Protein AF-A0A183CXB0-F1 (afdb_monomer_lite)

Organism: NCBI:txid637853

Structure (mmCIF, N/CA/C/O backbone):
data_AF-A0A183CXB0-F1
#
_entry.id   AF-A0A183CXB0-F1
#
loop_
_atom_site.group_PDB
_atom_site.id
_atom_site.type_symbol
_atom_site.label_atom_id
_atom_site.label_alt_id
_atom_site.label_comp_id
_atom_site.label_asym_id
_atom_site.label_entity_id
_atom_site.label_seq_id
_atom_site.pdbx_PDB_ins_code
_atom_site.Cartn_x
_atom_site.Cartn_y
_atom_site.Cartn_z
_atom_site.occupancy
_atom_site.B_iso_or_equiv
_atom_site.auth_seq_id
_atom_site.auth_comp_id
_atom_site.auth_asym_id
_atom_site.auth_atom_id
_atom_site.pdbx_PDB_model_num
ATOM 1 N N . MET A 1 1 ? -74.183 9.481 32.361 1.00 30.34 1 MET A N 1
ATOM 2 C CA . MET A 1 1 ? -74.240 9.273 33.824 1.00 30.34 1 MET A CA 1
ATOM 3 C C . MET A 1 1 ? -72.815 8.916 34.232 1.00 30.34 1 MET A C 1
ATOM 5 O O . MET A 1 1 ? -72.400 7.823 33.908 1.00 30.34 1 MET A O 1
ATOM 9 N N . PHE A 1 2 ? -71.936 9.788 34.715 1.00 28.47 2 PHE A N 1
ATOM 10 C CA . PHE A 1 2 ? -72.031 11.076 35.402 1.00 28.47 2 PHE A CA 1
ATOM 11 C C . PHE A 1 2 ? -70.964 12.042 34.852 1.00 28.47 2 PHE A C 1
ATOM 13 O O . PHE A 1 2 ? -69.912 11.606 34.395 1.00 28.47 2 PHE A O 1
ATOM 20 N N . ALA A 1 3 ? -71.262 13.337 34.916 1.00 25.17 3 ALA A N 1
ATOM 21 C CA . ALA A 1 3 ? -70.303 14.428 34.801 1.00 25.17 3 ALA A CA 1
ATOM 22 C C . ALA A 1 3 ? -69.587 14.645 36.146 1.00 25.17 3 ALA A C 1
ATOM 24 O O . ALA A 1 3 ? -70.197 14.401 37.187 1.00 25.17 3 ALA A O 1
ATOM 25 N N . ALA A 1 4 ? -68.360 15.170 36.122 1.00 30.77 4 ALA A N 1
ATOM 26 C CA . ALA A 1 4 ? -67.844 16.037 37.180 1.00 30.77 4 ALA A CA 1
ATOM 27 C C . ALA A 1 4 ? -66.686 16.889 36.641 1.00 30.77 4 ALA A C 1
ATOM 29 O O . ALA A 1 4 ? -65.626 16.390 36.273 1.00 30.77 4 ALA A O 1
ATOM 30 N N . ASP A 1 5 ? -66.986 18.177 36.581 1.00 25.61 5 ASP A N 1
ATOM 31 C CA . ASP A 1 5 ? -66.118 19.334 36.429 1.00 25.61 5 ASP A CA 1
ATOM 32 C C . ASP A 1 5 ? -65.393 19.616 37.762 1.00 25.61 5 ASP A C 1
ATOM 34 O O . ASP A 1 5 ? -65.949 19.327 38.824 1.00 25.61 5 ASP A O 1
ATOM 38 N N . SER A 1 6 ? -64.181 20.178 37.721 1.00 30.48 6 SER A N 1
ATOM 39 C CA . SER A 1 6 ? -63.549 20.846 38.871 1.00 30.48 6 SER A CA 1
ATOM 40 C C . SER A 1 6 ? -62.319 21.644 38.434 1.00 30.48 6 SER A C 1
ATOM 42 O O . SER A 1 6 ? -61.272 21.105 38.085 1.00 30.48 6 SER A O 1
ATOM 44 N N . THR A 1 7 ? -62.489 22.953 38.512 1.00 27.67 7 THR A N 1
ATOM 45 C CA . THR A 1 7 ? -61.582 24.072 38.251 1.00 27.67 7 THR A CA 1
ATOM 46 C C . THR A 1 7 ? -60.482 24.299 39.305 1.00 27.67 7 THR A C 1
ATOM 48 O O . THR A 1 7 ? -60.682 23.955 40.465 1.00 27.67 7 THR A O 1
ATOM 51 N N . ALA A 1 8 ? -59.457 25.072 38.893 1.00 27.19 8 ALA A N 1
ATOM 52 C CA . ALA A 1 8 ? -58.504 25.893 39.678 1.00 27.19 8 ALA A CA 1
ATOM 53 C C . ALA A 1 8 ? -57.375 25.125 40.416 1.00 27.19 8 ALA A C 1
ATOM 55 O O . ALA A 1 8 ? -57.602 24.050 40.940 1.00 27.19 8 ALA A O 1
ATOM 56 N N . GLU A 1 9 ? -56.108 25.554 40.459 1.00 27.58 9 GLU A N 1
ATOM 57 C CA . GLU A 1 9 ? -55.546 26.907 40.519 1.00 27.58 9 GLU A CA 1
ATOM 58 C C . GLU A 1 9 ? -54.237 27.067 39.722 1.00 27.58 9 GLU A C 1
ATOM 60 O O . GLU A 1 9 ? -53.495 26.128 39.441 1.00 27.58 9 GLU A O 1
ATOM 65 N N . ARG A 1 10 ? -53.980 28.330 39.389 1.00 25.48 10 ARG A N 1
ATOM 66 C CA . ARG A 1 10 ? -52.811 28.899 38.729 1.00 25.48 10 ARG A CA 1
ATOM 67 C C . ARG A 1 10 ? -51.841 29.351 39.827 1.00 25.48 10 ARG A C 1
ATOM 69 O O . ARG A 1 10 ? -52.237 30.169 40.650 1.00 25.48 10 ARG A O 1
ATOM 76 N N . ILE A 1 11 ? -50.600 28.868 39.828 1.00 29.58 11 ILE A N 1
ATOM 77 C CA . ILE A 1 11 ? -49.487 29.527 40.528 1.00 29.58 11 ILE A CA 1
ATOM 78 C C . ILE A 1 11 ? -48.318 29.603 39.551 1.00 29.58 11 ILE A C 1
ATOM 80 O O . ILE A 1 11 ? -47.779 28.585 39.121 1.00 29.58 11 ILE A O 1
ATOM 84 N N . ASP A 1 12 ? -47.990 30.837 39.183 1.00 26.98 12 ASP A N 1
ATOM 85 C CA . ASP A 1 12 ? -46.825 31.216 38.401 1.00 26.98 12 ASP A CA 1
ATOM 86 C C . ASP A 1 12 ? -45.542 31.008 39.222 1.00 26.98 12 ASP A C 1
ATOM 88 O O . ASP A 1 12 ? -45.456 31.418 40.381 1.00 26.98 12 ASP A O 1
ATOM 92 N N . SER A 1 13 ? -44.507 30.445 38.602 1.00 30.00 13 SER A N 1
ATOM 93 C CA . SER A 1 13 ? -43.124 30.690 39.014 1.00 30.00 13 SER A CA 1
ATOM 94 C C . SER A 1 13 ? -42.233 30.738 37.775 1.00 30.00 13 SER A C 1
ATOM 96 O O . SER A 1 13 ? -41.987 29.718 37.131 1.00 30.00 13 SER A O 1
ATOM 98 N N . GLU A 1 14 ? -41.787 31.946 37.438 1.00 29.22 14 GLU A N 1
ATOM 99 C CA . GLU A 1 14 ? -40.777 32.223 36.420 1.00 29.22 14 GLU A CA 1
ATOM 100 C C . GLU A 1 14 ? -39.428 31.564 36.766 1.00 29.22 14 GLU A C 1
ATOM 102 O O . GLU A 1 14 ? -38.970 31.600 37.908 1.00 29.22 14 GLU A O 1
ATOM 107 N N . GLY A 1 15 ? -38.759 31.016 35.750 1.00 28.70 15 GLY A N 1
ATOM 108 C CA . GLY A 1 15 ? -37.364 30.567 35.778 1.00 28.70 15 GLY A CA 1
ATOM 109 C C . GLY A 1 15 ? -36.871 30.328 34.341 1.00 28.70 15 GLY A C 1
ATOM 110 O O . GLY A 1 15 ? -37.654 29.862 33.518 1.00 28.70 15 GLY A O 1
ATOM 111 N N . PRO A 1 16 ? -35.637 30.722 33.978 1.00 29.30 16 PRO A N 1
ATOM 112 C CA . PRO A 1 16 ? -35.362 31.324 32.675 1.00 29.30 16 PRO A CA 1
ATOM 113 C C . PRO A 1 16 ? -35.186 30.337 31.517 1.00 29.30 16 PRO A C 1
ATOM 115 O O . PRO A 1 16 ? -34.600 29.265 31.641 1.00 29.30 16 PRO A O 1
ATOM 118 N N . SER A 1 17 ? -35.635 30.805 30.351 1.00 32.34 17 SER A N 1
ATOM 119 C CA . SER A 1 17 ? -35.391 30.250 29.021 1.00 32.34 17 SER A CA 1
ATOM 120 C C . SER A 1 17 ? -33.891 30.079 28.746 1.00 32.34 17 SER A C 1
ATOM 122 O O . SER A 1 17 ? -33.130 31.044 28.841 1.00 32.34 17 SER A O 1
ATOM 124 N N . ALA A 1 18 ? -33.498 28.896 28.278 1.00 32.62 18 ALA A N 1
ATOM 125 C CA . ALA A 1 18 ? -32.271 28.706 27.517 1.00 32.62 18 ALA A CA 1
ATOM 126 C C . ALA A 1 18 ? -32.632 28.037 26.186 1.00 32.62 18 ALA A C 1
ATOM 128 O O . ALA A 1 18 ? -32.804 26.823 26.099 1.00 32.62 18 ALA A O 1
ATOM 129 N N . ASN A 1 19 ? -32.786 28.875 25.160 1.00 29.44 19 ASN A N 1
ATOM 130 C CA . ASN A 1 19 ? -32.836 28.475 23.760 1.00 29.44 19 ASN A CA 1
ATOM 131 C C . ASN A 1 19 ? -31.597 27.627 23.430 1.00 29.44 19 ASN A C 1
ATOM 133 O O . ASN A 1 19 ? -30.473 28.131 23.454 1.00 29.44 19 ASN A O 1
ATOM 137 N N . ALA A 1 20 ? -31.803 26.347 23.124 1.00 32.19 20 ALA A N 1
ATOM 138 C CA . ALA A 1 20 ? -30.783 25.508 22.515 1.00 32.19 20 ALA A CA 1
ATOM 139 C C . ALA A 1 20 ? -30.751 25.816 21.012 1.00 32.19 20 ALA A C 1
ATOM 141 O O . ALA A 1 20 ? -31.616 25.391 20.251 1.00 32.19 20 ALA A O 1
ATOM 142 N N . ASP A 1 21 ? -29.769 26.625 20.629 1.00 34.84 21 ASP A N 1
ATOM 143 C CA . ASP A 1 21 ? -29.395 26.934 19.253 1.00 34.84 21 ASP A CA 1
ATOM 144 C C . ASP A 1 21 ? -28.855 25.660 18.558 1.00 34.84 21 ASP A C 1
ATOM 146 O O . ASP A 1 21 ? -27.866 25.091 19.040 1.00 34.84 21 ASP A O 1
ATOM 150 N N . PRO A 1 22 ? -29.490 25.155 17.481 1.00 33.34 22 PRO A N 1
ATOM 151 C CA . PRO A 1 22 ? -29.129 23.878 16.861 1.00 33.34 22 PRO A CA 1
ATOM 152 C C . PRO A 1 22 ? -27.822 23.907 16.042 1.00 33.34 22 PRO A C 1
ATOM 154 O O . PRO A 1 22 ? -27.414 22.859 15.543 1.00 33.34 22 PRO A O 1
ATOM 157 N N . ASP A 1 23 ? -27.123 25.045 15.948 1.00 32.09 23 ASP A N 1
ATOM 158 C CA . ASP A 1 23 ? -25.935 25.212 15.090 1.00 32.09 23 ASP A CA 1
ATOM 159 C C . ASP A 1 23 ? -24.566 25.068 15.790 1.00 32.09 23 ASP A C 1
ATOM 161 O O . ASP A 1 23 ? -23.516 25.264 15.174 1.00 32.09 23 ASP A O 1
ATOM 165 N N . LYS A 1 24 ? -24.506 24.618 17.051 1.00 35.84 24 LYS A N 1
ATOM 166 C CA . LYS A 1 24 ? -23.228 24.237 17.696 1.00 35.84 24 LYS A CA 1
ATOM 167 C C . LYS A 1 24 ? -22.785 22.816 17.333 1.00 35.84 24 LYS A C 1
ATOM 169 O O . LYS A 1 24 ? -22.511 21.991 18.204 1.00 35.84 24 LYS A O 1
ATOM 174 N N . LYS A 1 25 ? -22.622 22.534 16.040 1.00 36.41 25 LYS A N 1
ATOM 175 C CA . LYS A 1 25 ? -21.702 21.470 15.617 1.00 36.41 25 LYS A CA 1
ATOM 176 C C . LYS A 1 25 ? -20.292 22.011 15.841 1.00 36.41 25 LYS A C 1
ATOM 178 O O . LYS A 1 25 ? -19.766 22.763 15.028 1.00 36.41 25 LYS A O 1
ATOM 183 N N . ILE A 1 26 ? -19.735 21.715 17.014 1.00 44.72 26 ILE A N 1
ATOM 184 C CA . ILE A 1 26 ? -18.348 22.031 17.355 1.00 44.72 26 ILE A CA 1
ATOM 185 C C . ILE A 1 26 ? -17.484 21.499 16.212 1.00 44.72 26 ILE A C 1
ATOM 187 O O . ILE A 1 26 ? -17.510 20.307 15.913 1.00 44.72 26 ILE A O 1
ATOM 191 N N . ASP A 1 27 ? -16.766 22.404 15.555 1.00 46.72 27 ASP A N 1
ATOM 192 C CA . ASP A 1 27 ? -15.855 22.132 14.448 1.00 46.72 27 ASP A CA 1
ATOM 193 C C . ASP A 1 27 ? -14.599 21.400 14.963 1.00 46.72 27 ASP A C 1
ATOM 195 O O . ASP A 1 27 ? -13.493 21.935 15.048 1.00 46.72 27 ASP A O 1
ATOM 199 N N . LEU A 1 28 ? -14.818 20.170 15.433 1.00 50.25 28 LEU A N 1
ATOM 200 C CA . LEU A 1 28 ? -13.817 19.251 15.971 1.00 50.25 28 LEU A CA 1
ATOM 201 C C . LEU A 1 28 ? -12.903 18.747 14.845 1.00 50.25 28 LEU A C 1
ATOM 203 O O . LEU A 1 28 ? -11.706 18.549 15.045 1.00 50.25 28 LEU A O 1
ATOM 207 N N . SER A 1 29 ? -13.466 18.616 13.639 1.00 47.94 29 SER A N 1
ATOM 208 C CA . SER A 1 29 ? -12.754 18.185 12.436 1.00 47.94 29 SER A CA 1
ATOM 209 C C . SER A 1 29 ? -11.638 19.160 12.053 1.00 47.94 29 SER A C 1
ATOM 211 O O . SER A 1 29 ? -10.504 18.720 11.838 1.00 47.94 29 SER A O 1
ATOM 213 N N . SER A 1 30 ? -11.889 20.477 12.036 1.00 48.16 30 SER A N 1
ATOM 214 C CA . SER A 1 30 ? -10.840 21.444 11.678 1.00 48.16 30 SER A CA 1
ATOM 215 C C . SER A 1 30 ? -9.708 21.494 12.709 1.00 48.16 30 SER A C 1
ATOM 217 O O . SER A 1 30 ? -8.533 21.589 12.342 1.00 48.16 30 SER A O 1
ATOM 219 N N . ARG A 1 31 ? -10.038 21.351 13.999 1.00 51.59 31 ARG A N 1
ATOM 220 C CA . ARG A 1 31 ? -9.068 21.376 15.105 1.00 51.59 31 ARG A CA 1
ATOM 221 C C . ARG A 1 31 ? -8.163 20.147 15.124 1.00 51.59 31 ARG A C 1
ATOM 223 O O . ARG A 1 31 ? -6.969 20.285 15.386 1.00 51.59 31 ARG A O 1
ATOM 230 N N . LEU A 1 32 ? -8.698 18.968 14.806 1.00 50.28 32 LEU A N 1
ATOM 231 C CA . LEU A 1 32 ? -7.916 17.729 14.729 1.00 50.28 32 LEU A CA 1
ATOM 232 C C . LEU A 1 32 ? -7.070 17.676 13.446 1.00 50.28 32 LEU A C 1
ATOM 234 O O . LEU A 1 32 ? -5.898 17.298 13.500 1.00 50.28 32 LEU A O 1
ATOM 238 N N . THR A 1 33 ? -7.593 18.191 12.329 1.00 46.94 33 THR A N 1
ATOM 239 C CA . THR A 1 33 ? -6.853 18.304 11.058 1.00 46.94 33 THR A CA 1
ATOM 240 C C . THR A 1 33 ? -5.662 19.266 11.167 1.00 46.94 33 THR A C 1
ATOM 242 O O . THR A 1 33 ? -4.569 18.965 10.682 1.00 46.94 33 THR A O 1
ATOM 245 N N . SER A 1 34 ? -5.826 20.395 11.869 1.00 42.78 34 SER A N 1
ATOM 246 C CA . SER A 1 34 ? -4.763 21.395 12.068 1.00 42.78 34 SER A CA 1
ATOM 247 C C . SER A 1 34 ? -3.517 20.834 12.764 1.00 42.78 34 SER A C 1
ATOM 249 O O . SER A 1 34 ? -2.417 21.345 12.543 1.00 42.78 34 SER A O 1
ATOM 251 N N . PHE A 1 35 ? -3.659 19.805 13.603 1.00 46.97 35 PHE A N 1
ATOM 252 C CA . PHE A 1 35 ? -2.523 19.194 14.291 1.00 46.97 35 PHE A CA 1
ATOM 253 C C . PHE A 1 35 ? -1.633 18.411 13.315 1.00 46.97 35 PHE A C 1
ATOM 255 O O . PHE A 1 35 ? -0.411 18.578 13.336 1.00 46.97 35 PHE A O 1
ATOM 262 N N . PHE A 1 36 ? -2.230 17.640 12.400 1.00 40.62 36 PHE A N 1
ATOM 263 C CA . PHE A 1 36 ? -1.496 16.847 11.406 1.00 40.62 36 PHE A CA 1
ATOM 264 C C . PHE A 1 36 ? -0.764 17.694 10.352 1.00 40.62 36 PHE A C 1
ATOM 266 O O . PHE A 1 36 ? 0.295 17.283 9.881 1.00 40.62 36 PHE A O 1
ATOM 273 N N . SER A 1 37 ? -1.259 18.890 10.013 1.00 34.81 37 SER A N 1
ATOM 274 C CA . SER A 1 37 ? -0.591 19.784 9.048 1.00 34.81 37 SER A CA 1
ATOM 275 C C . SER A 1 37 ? 0.648 20.504 9.598 1.00 34.81 37 SER A C 1
ATOM 277 O O . SER A 1 37 ? 1.427 21.050 8.823 1.00 34.81 37 SER A O 1
ATOM 279 N N . SER A 1 38 ? 0.856 20.518 10.917 1.00 33.22 38 SER A N 1
ATOM 280 C CA . SER A 1 38 ? 1.836 21.406 11.565 1.00 33.22 38 SER A CA 1
ATOM 281 C C . SER A 1 38 ? 3.289 20.907 11.618 1.00 33.22 38 SER A C 1
ATOM 283 O O . SER A 1 38 ? 4.135 21.599 12.175 1.00 33.22 38 SER A O 1
ATOM 285 N N . HIS A 1 39 ? 3.625 19.741 11.057 1.00 39.94 39 HIS A N 1
ATOM 286 C CA . HIS A 1 39 ? 4.983 19.180 11.151 1.00 39.94 39 HIS A CA 1
ATOM 287 C C . HIS A 1 39 ? 5.658 19.033 9.783 1.00 39.94 39 HIS A C 1
ATOM 289 O O . HIS A 1 39 ? 5.918 17.933 9.300 1.00 39.94 39 HIS A O 1
ATOM 295 N N . SER A 1 40 ? 5.991 20.174 9.185 1.00 34.72 40 SER A N 1
ATOM 296 C CA . SER A 1 40 ? 7.015 20.277 8.147 1.00 34.72 40 SER A CA 1
ATOM 297 C C . SER A 1 40 ? 7.814 21.554 8.373 1.00 34.72 40 SER A C 1
ATOM 299 O O . SER A 1 40 ? 7.497 22.568 7.771 1.00 34.72 40 SER A O 1
ATOM 301 N N . GLU A 1 41 ? 8.817 21.502 9.252 1.00 32.88 41 GLU A N 1
ATOM 302 C CA . GLU A 1 41 ? 10.099 22.208 9.098 1.00 32.88 41 GLU A CA 1
ATOM 303 C C . GLU A 1 41 ? 11.040 21.925 10.283 1.00 32.88 41 GLU A C 1
ATOM 305 O O . GLU A 1 41 ? 10.605 21.680 11.404 1.00 32.88 41 GLU A O 1
ATOM 310 N N . ALA A 1 42 ? 12.342 21.988 9.985 1.00 29.25 42 ALA A N 1
ATOM 311 C CA . ALA A 1 42 ? 13.516 21.846 10.854 1.00 29.25 42 ALA A CA 1
ATOM 312 C C . ALA A 1 42 ? 13.984 20.414 11.200 1.00 29.25 42 ALA A C 1
ATOM 314 O O . ALA A 1 42 ? 13.593 19.787 12.182 1.00 29.25 42 ALA A O 1
ATOM 315 N N . ALA A 1 43 ? 14.943 19.942 10.399 1.00 33.09 43 ALA A N 1
ATOM 316 C CA . ALA A 1 43 ? 15.841 18.846 10.730 1.00 33.09 43 ALA A CA 1
ATOM 317 C C . ALA A 1 43 ? 17.021 19.350 11.584 1.00 33.09 43 ALA A C 1
ATOM 319 O O . ALA A 1 43 ? 17.741 20.227 11.122 1.00 33.09 43 ALA A O 1
ATOM 320 N N . GLU A 1 44 ? 17.279 18.751 12.756 1.00 30.70 44 GLU A N 1
ATOM 321 C CA . GLU A 1 44 ? 18.642 18.366 13.172 1.00 30.70 44 GLU A CA 1
ATOM 322 C C . GLU A 1 44 ? 18.700 17.460 14.424 1.00 30.70 44 GLU A C 1
ATOM 324 O O . GLU A 1 44 ? 17.905 17.578 15.351 1.00 30.70 44 GLU A O 1
ATOM 329 N N . LYS A 1 45 ? 19.753 16.626 14.430 1.00 33.00 45 LYS A N 1
ATOM 330 C CA . LYS A 1 45 ? 20.297 15.690 15.441 1.00 33.00 45 LYS A CA 1
ATOM 331 C C . LYS A 1 45 ? 19.680 14.289 15.578 1.00 33.00 45 LYS A C 1
ATOM 333 O O . LYS A 1 45 ? 18.622 14.058 16.149 1.00 33.00 45 LYS A O 1
ATOM 338 N N . LEU A 1 46 ? 20.475 13.346 15.060 1.00 44.72 46 LEU A N 1
ATOM 339 C CA . LEU A 1 46 ? 20.316 11.898 15.049 1.00 44.72 46 LEU A CA 1
ATOM 340 C C . LEU A 1 46 ? 20.413 11.284 16.449 1.00 44.72 46 LEU A C 1
ATOM 342 O O . LEU A 1 46 ? 21.470 11.319 17.076 1.00 44.72 46 LEU A O 1
ATOM 346 N N . ASP A 1 47 ? 19.335 10.615 16.839 1.00 35.88 47 ASP A N 1
ATOM 347 C CA . ASP A 1 47 ? 19.289 9.591 17.876 1.00 35.88 47 ASP A CA 1
ATOM 348 C C . ASP A 1 47 ? 18.466 8.409 17.319 1.00 35.88 47 ASP A C 1
ATOM 350 O O . ASP A 1 47 ? 17.622 8.593 16.438 1.00 35.88 47 ASP A O 1
ATOM 354 N N . CYS A 1 48 ? 18.761 7.180 17.741 1.00 34.44 48 CYS A N 1
ATOM 355 C CA . CYS A 1 48 ? 18.321 5.939 17.078 1.00 34.44 48 CYS A CA 1
ATOM 356 C C . CYS A 1 48 ? 16.800 5.912 16.732 1.00 34.44 48 CYS A C 1
ATOM 358 O O . CYS A 1 48 ? 15.969 5.946 17.642 1.00 34.44 48 CYS A O 1
ATOM 360 N N . PRO A 1 49 ? 16.394 5.764 15.450 1.00 44.97 49 PRO A N 1
ATOM 361 C CA . PRO A 1 49 ? 15.087 6.225 14.947 1.00 44.97 49 PRO A CA 1
ATOM 362 C C . PRO A 1 49 ? 13.858 5.376 15.321 1.00 44.97 49 PRO A C 1
ATOM 364 O O . PRO A 1 49 ? 12.740 5.759 14.994 1.00 44.97 49 PRO A O 1
ATOM 367 N N . PHE A 1 50 ? 14.025 4.229 15.990 1.00 47.31 50 PHE A N 1
ATOM 368 C CA . PHE A 1 50 ? 12.934 3.256 16.185 1.00 47.31 50 PHE A CA 1
ATOM 369 C C . PHE A 1 50 ? 12.581 2.923 17.635 1.00 47.31 50 PHE A C 1
ATOM 371 O O . PHE A 1 50 ? 11.730 2.066 17.878 1.00 47.31 50 PHE A O 1
ATOM 378 N N . LYS A 1 51 ? 13.163 3.614 18.620 1.00 38.56 51 LYS A N 1
ATOM 379 C CA . LYS A 1 51 ? 12.652 3.555 19.992 1.00 38.56 51 LYS A CA 1
ATOM 380 C C . LYS A 1 51 ? 12.153 4.946 20.366 1.00 38.56 51 LYS A C 1
ATOM 382 O O . LYS A 1 51 ? 12.989 5.815 20.598 1.00 38.56 51 LYS A O 1
ATOM 387 N N . PRO A 1 52 ? 10.828 5.193 20.407 1.00 44.75 52 PRO A N 1
ATOM 388 C CA . PRO A 1 52 ? 10.344 6.491 20.841 1.00 44.75 52 PRO A CA 1
ATOM 389 C C . PRO A 1 52 ? 10.890 6.752 22.255 1.00 44.75 52 PRO A C 1
ATOM 391 O O . PRO A 1 52 ? 10.784 5.865 23.116 1.00 44.75 52 PRO A O 1
ATOM 394 N N . PRO A 1 53 ? 11.514 7.917 22.508 1.00 49.62 53 PRO A N 1
ATOM 395 C CA . PRO A 1 53 ? 11.955 8.282 23.846 1.00 49.62 53 PRO A CA 1
ATOM 396 C C . PRO A 1 53 ? 10.755 8.256 24.800 1.00 49.62 53 PRO A C 1
ATOM 398 O O . PRO A 1 53 ? 9.607 8.413 24.379 1.00 49.62 53 PRO A O 1
ATOM 401 N N . LYS A 1 54 ? 10.993 8.046 26.102 1.00 53.09 54 LYS A N 1
ATOM 402 C CA . LYS A 1 54 ? 9.912 7.998 27.108 1.00 53.09 54 LYS A CA 1
ATOM 403 C C . LYS A 1 54 ? 8.996 9.236 27.047 1.00 53.09 54 LYS A C 1
ATOM 405 O O . LYS A 1 54 ? 7.811 9.097 27.332 1.00 53.09 54 LYS A O 1
ATOM 410 N N . SER A 1 55 ? 9.514 10.388 26.605 1.00 54.72 55 SER A N 1
ATOM 411 C CA . SER A 1 55 ? 8.739 11.611 26.355 1.00 54.72 55 SER A CA 1
ATOM 412 C C . SER A 1 55 ? 7.647 11.426 25.293 1.00 54.72 55 SER A C 1
ATOM 414 O O . SER A 1 55 ? 6.509 11.801 25.538 1.00 54.72 55 SER A O 1
ATOM 416 N N . LYS A 1 56 ? 7.931 10.729 24.183 1.00 52.44 56 LYS A N 1
ATOM 417 C CA . LYS A 1 56 ? 6.957 10.482 23.103 1.00 52.44 56 LYS A CA 1
ATOM 418 C C . LYS A 1 56 ? 5.861 9.476 23.469 1.00 52.44 56 LYS A C 1
ATOM 420 O O . LYS A 1 56 ? 4.759 9.541 22.942 1.00 52.44 56 LYS A O 1
ATOM 425 N N . ARG A 1 57 ? 6.110 8.544 24.400 1.00 53.28 57 ARG A N 1
ATOM 426 C CA . ARG A 1 57 ? 5.022 7.696 24.943 1.00 53.28 57 ARG A CA 1
ATOM 427 C C . ARG A 1 57 ? 4.045 8.500 25.799 1.00 53.28 57 ARG A C 1
ATOM 429 O O . ARG A 1 57 ? 2.857 8.194 25.798 1.00 53.28 57 ARG A O 1
ATOM 436 N N . MET A 1 58 ? 4.549 9.515 26.502 1.00 55.84 58 MET A N 1
ATOM 437 C CA . MET A 1 58 ? 3.709 10.456 27.237 1.00 55.84 58 MET A CA 1
ATOM 438 C C . MET A 1 58 ? 2.880 11.323 26.278 1.00 55.84 58 MET A C 1
ATOM 440 O O . MET A 1 58 ? 1.741 11.638 26.597 1.00 55.84 58 MET A O 1
ATOM 444 N N . GLU A 1 59 ? 3.393 11.625 25.079 1.00 74.88 59 GLU A N 1
ATOM 445 C CA . GLU A 1 59 ? 2.652 12.366 24.045 1.00 74.88 59 GLU A CA 1
ATOM 446 C C . GLU A 1 59 ? 1.410 11.612 23.550 1.00 74.88 59 GLU A C 1
ATOM 448 O O . GLU A 1 59 ? 0.354 12.224 23.439 1.00 74.88 59 GLU A O 1
ATOM 453 N N . ILE A 1 60 ? 1.487 10.293 23.316 1.00 85.25 60 ILE A N 1
ATOM 454 C CA . ILE A 1 60 ? 0.320 9.515 22.852 1.00 85.25 60 ILE A CA 1
ATOM 455 C C . ILE A 1 60 ? -0.760 9.451 23.933 1.00 85.25 60 ILE A C 1
ATOM 457 O O . ILE A 1 60 ? -1.921 9.721 23.649 1.00 85.25 60 ILE A O 1
ATOM 461 N N . LEU A 1 61 ? -0.394 9.119 25.176 1.00 85.00 61 LEU A N 1
ATOM 462 C CA . LEU A 1 61 ? -1.371 9.060 26.268 1.00 85.00 61 LEU A CA 1
ATOM 463 C C . LEU A 1 61 ? -1.986 10.434 26.546 1.00 85.00 61 LEU A C 1
ATOM 465 O O . LEU A 1 61 ? -3.196 10.521 26.713 1.00 85.00 61 LEU A O 1
ATOM 469 N N . CYS A 1 62 ? -1.182 11.498 26.525 1.00 84.81 62 CYS A N 1
ATOM 470 C CA . CYS A 1 62 ? -1.670 12.869 26.653 1.00 84.81 62 CYS A CA 1
ATOM 471 C C . CYS A 1 62 ? -2.615 13.239 25.499 1.00 84.81 62 CYS A C 1
ATOM 473 O O . CYS A 1 62 ? -3.660 13.841 25.724 1.00 84.81 62 CYS A O 1
ATOM 475 N N . HIS A 1 63 ? -2.299 12.829 24.268 1.00 84.69 63 HIS A N 1
ATOM 476 C CA . HIS A 1 63 ? -3.168 13.041 23.114 1.00 84.69 63 HIS A CA 1
ATOM 477 C C . HIS A 1 63 ? -4.504 12.305 23.263 1.00 84.69 63 HIS A C 1
ATOM 479 O O . HIS A 1 63 ? -5.547 12.928 23.096 1.00 84.69 63 HIS A O 1
ATOM 485 N N . LEU A 1 64 ? -4.486 11.020 23.628 1.00 89.31 64 LEU A N 1
ATOM 486 C CA . LEU A 1 64 ? -5.702 10.234 23.855 1.00 89.31 64 LEU A CA 1
ATOM 487 C C . LEU A 1 64 ? -6.545 10.820 24.992 1.00 89.31 64 LEU A C 1
ATOM 489 O O . LEU A 1 64 ? -7.751 10.957 24.843 1.00 89.31 64 LEU A O 1
ATOM 493 N N . GLN A 1 65 ? -5.910 11.232 26.093 1.00 88.81 65 GLN A N 1
ATOM 494 C CA . GLN A 1 65 ? -6.580 11.910 27.207 1.00 88.81 65 GLN A CA 1
ATOM 495 C C . GLN A 1 65 ? -7.199 13.241 26.786 1.00 88.81 65 GLN A C 1
ATOM 497 O O . GLN A 1 65 ? -8.314 13.548 27.197 1.00 88.81 65 GLN A O 1
ATOM 502 N N . ARG A 1 66 ? -6.501 14.021 25.958 1.00 85.56 66 ARG A N 1
ATOM 503 C CA . ARG A 1 66 ? -7.012 15.288 25.432 1.00 85.56 66 ARG A CA 1
ATOM 504 C C . ARG A 1 66 ? -8.228 15.065 24.537 1.00 85.56 66 ARG A C 1
ATOM 506 O O . ARG A 1 66 ? -9.242 15.716 24.752 1.00 85.56 66 ARG A O 1
ATOM 513 N N . VAL A 1 67 ? -8.147 14.137 23.582 1.00 86.62 67 VAL A N 1
ATOM 514 C CA . VAL A 1 67 ? -9.281 13.806 22.703 1.00 86.62 67 VAL A CA 1
ATOM 515 C C . VAL A 1 67 ? -10.458 13.292 23.532 1.00 86.62 67 VAL A C 1
ATOM 517 O O . VAL A 1 67 ? -11.567 13.776 23.350 1.00 86.62 67 VAL A O 1
ATOM 520 N N . ALA A 1 68 ? -10.212 12.406 24.504 1.00 90.06 68 ALA A N 1
ATOM 521 C CA . ALA A 1 68 ? -11.235 11.893 25.416 1.00 90.06 68 ALA A CA 1
ATOM 522 C C . ALA A 1 68 ? -11.934 13.016 26.208 1.00 90.06 68 ALA A C 1
ATOM 524 O O . ALA A 1 68 ? -13.160 13.054 26.279 1.00 90.06 68 ALA A O 1
ATOM 525 N N . GLN A 1 69 ? -11.180 13.992 26.727 1.00 88.88 69 GLN A N 1
ATOM 526 C CA . GLN A 1 69 ? -11.749 15.169 27.395 1.00 88.88 69 GLN A CA 1
ATOM 527 C C . GLN A 1 69 ? -12.571 16.054 26.449 1.00 88.88 69 GLN A C 1
ATOM 529 O O . GLN A 1 69 ? -13.621 16.549 26.852 1.00 88.88 69 GLN A O 1
ATOM 534 N N . GLU A 1 70 ? -12.120 16.248 25.206 1.00 86.62 70 GLU A N 1
ATOM 535 C CA . GLU A 1 70 ? -12.826 17.049 24.194 1.00 86.62 70 GLU A CA 1
ATOM 536 C C . GLU A 1 70 ? -14.186 16.438 23.812 1.00 86.62 70 GLU A C 1
ATOM 538 O O . GLU A 1 70 ? -15.141 17.183 23.591 1.00 86.62 70 GLU A O 1
ATOM 543 N N . ILE A 1 71 ? -14.295 15.105 23.789 1.00 88.56 71 ILE A N 1
ATOM 544 C CA . ILE A 1 71 ? -15.549 14.378 23.514 1.00 88.56 71 ILE A CA 1
ATOM 545 C C . ILE A 1 71 ? -16.377 14.074 24.776 1.00 88.56 71 ILE A C 1
ATOM 547 O O . ILE A 1 71 ? -17.484 13.555 24.669 1.00 88.56 71 ILE A O 1
ATOM 551 N N . GLY A 1 72 ? -15.871 14.405 25.970 1.00 89.06 72 GLY A N 1
ATOM 552 C CA . GLY A 1 72 ? -16.567 14.181 27.244 1.00 89.06 72 GLY A CA 1
ATOM 553 C C . GLY A 1 72 ? -16.509 12.743 27.774 1.00 89.06 72 GLY A C 1
ATOM 554 O O . GLY A 1 72 ? -17.306 12.382 28.640 1.00 89.06 72 GLY A O 1
ATOM 555 N N . VAL A 1 73 ? -15.567 11.930 27.295 1.00 90.81 73 VAL A N 1
ATOM 556 C CA . VAL A 1 73 ? -15.383 10.531 27.695 1.00 90.81 73 VAL A CA 1
ATOM 557 C C . VAL A 1 73 ? -14.238 10.415 28.705 1.00 90.81 73 VAL A C 1
ATOM 559 O O . VAL A 1 73 ? -13.149 10.950 28.509 1.00 90.81 73 VAL A O 1
ATOM 562 N N . SER A 1 74 ? -14.468 9.704 29.811 1.00 84.75 74 SER A N 1
ATOM 563 C CA . SER A 1 74 ? -13.456 9.482 30.858 1.00 84.75 74 SER A CA 1
ATOM 564 C C . SER A 1 74 ? -12.660 8.186 30.674 1.00 84.75 74 SER A C 1
ATOM 566 O O . SER A 1 74 ? -11.525 8.092 31.144 1.00 84.75 74 SER A O 1
ATOM 568 N N . ASP A 1 75 ? -13.235 7.197 29.985 1.00 89.75 75 ASP A N 1
ATOM 569 C CA . ASP A 1 75 ? -12.627 5.891 29.746 1.00 89.75 75 ASP A CA 1
ATOM 570 C C . ASP A 1 75 ? -11.868 5.850 28.410 1.00 89.75 75 ASP A C 1
ATOM 572 O O . ASP A 1 75 ? -12.452 5.942 27.328 1.00 89.75 75 ASP A O 1
ATOM 576 N N . LEU A 1 76 ? -10.549 5.652 28.490 1.00 88.88 76 LEU A N 1
ATOM 577 C CA . LEU A 1 76 ? -9.657 5.542 27.331 1.00 88.88 76 LEU A CA 1
ATOM 578 C C . LEU A 1 76 ? -9.794 4.218 26.564 1.00 88.88 76 LEU A C 1
ATOM 580 O O . LEU A 1 76 ? -9.162 4.056 25.522 1.00 88.88 76 LEU A O 1
ATOM 584 N N . THR A 1 77 ? -10.565 3.263 27.083 1.00 91.75 77 THR A N 1
ATOM 585 C CA . THR A 1 77 ? -10.819 1.962 26.443 1.00 91.75 77 THR A CA 1
ATOM 586 C C . THR A 1 77 ? -12.193 1.870 25.779 1.00 91.75 77 THR A C 1
ATOM 588 O O . THR A 1 77 ? -12.559 0.821 25.251 1.00 91.75 77 THR A O 1
ATOM 591 N N . SER A 1 78 ? -12.941 2.972 25.779 1.00 93.00 78 SER A N 1
ATOM 592 C CA . SER A 1 78 ? -14.284 3.061 25.212 1.00 93.00 78 SER A CA 1
ATOM 593 C C . SER A 1 78 ? -14.306 2.972 23.678 1.00 93.00 78 SER A C 1
ATOM 595 O O . SER A 1 78 ? -13.386 3.414 22.988 1.00 93.00 78 SER A O 1
ATOM 597 N N . CYS A 1 79 ? -15.406 2.436 23.137 1.00 93.06 79 CYS A N 1
ATOM 598 C CA . CYS A 1 79 ? -15.664 2.408 21.692 1.00 93.06 79 CYS A CA 1
ATOM 599 C C . CYS A 1 79 ? -15.870 3.822 21.123 1.00 93.06 79 CYS A C 1
ATOM 601 O O . CYS A 1 79 ? -15.363 4.136 20.053 1.00 93.06 79 CYS A O 1
ATOM 603 N N . GLU A 1 80 ? -16.534 4.696 21.884 1.00 92.88 80 GLU A N 1
ATOM 604 C CA . GLU A 1 80 ? -16.812 6.090 21.510 1.00 92.88 80 GLU A CA 1
ATOM 605 C C . GLU A 1 80 ? -15.525 6.879 21.220 1.00 92.88 80 GLU A C 1
ATOM 607 O O . GLU A 1 80 ? -15.461 7.649 20.262 1.00 92.88 80 GLU A O 1
ATOM 612 N N . LEU A 1 81 ? -14.463 6.652 22.005 1.00 93.56 81 LEU A N 1
ATOM 613 C CA . LEU A 1 81 ? -13.162 7.267 21.747 1.00 93.56 81 LEU A CA 1
ATOM 614 C C . LEU A 1 81 ? -12.532 6.751 20.447 1.00 93.56 81 LEU A C 1
ATOM 616 O O . LEU A 1 81 ? -11.937 7.536 19.711 1.00 93.56 81 LEU A O 1
ATOM 620 N N . ALA A 1 82 ? -12.646 5.453 20.158 1.00 93.56 82 ALA A N 1
ATOM 621 C CA . ALA A 1 82 ? -12.121 4.880 18.920 1.00 93.56 82 ALA A CA 1
ATOM 622 C C . ALA A 1 82 ? -12.842 5.450 17.687 1.00 93.56 82 ALA A C 1
ATOM 624 O O . ALA A 1 82 ? -12.182 5.855 16.734 1.00 93.56 82 ALA A O 1
ATOM 625 N N . GLU A 1 83 ? -14.170 5.571 17.742 1.00 93.69 83 GLU A N 1
ATOM 626 C CA . GLU A 1 83 ? -14.974 6.185 16.678 1.00 93.69 83 GLU A CA 1
ATOM 627 C C . GLU A 1 83 ? -14.599 7.656 16.456 1.00 93.69 83 GLU A C 1
ATOM 629 O O . GLU A 1 83 ? -14.398 8.081 15.317 1.00 93.69 83 GLU A O 1
ATOM 634 N N . ALA A 1 84 ? -14.412 8.421 17.537 1.00 91.38 84 ALA A N 1
ATOM 635 C CA . ALA A 1 84 ? -13.973 9.810 17.447 1.00 91.38 84 ALA A CA 1
ATOM 636 C C . ALA A 1 84 ? -12.577 9.948 16.813 1.00 91.38 84 ALA A C 1
ATOM 638 O O . ALA A 1 84 ? -12.338 10.876 16.038 1.00 91.38 84 ALA A O 1
ATOM 639 N N . LEU A 1 85 ? -11.654 9.030 17.119 1.00 92.50 85 LEU A N 1
ATOM 640 C CA . LEU A 1 85 ? -10.323 8.996 16.506 1.00 92.50 85 LEU A CA 1
ATOM 641 C C . LEU A 1 85 ? -10.392 8.622 15.020 1.00 92.50 85 LEU A C 1
ATOM 643 O O . LEU A 1 85 ? -9.693 9.239 14.216 1.00 92.50 85 LEU A O 1
ATOM 647 N N . ASP A 1 86 ? -11.250 7.671 14.650 1.00 94.50 86 ASP A N 1
ATOM 648 C CA . ASP A 1 86 ? -11.477 7.290 13.254 1.00 94.50 86 ASP A CA 1
ATOM 649 C C . ASP A 1 86 ? -12.108 8.434 12.445 1.00 94.50 86 ASP A C 1
ATOM 651 O O . ASP A 1 86 ? -11.764 8.633 11.282 1.00 94.50 86 ASP A O 1
ATOM 655 N N . ASP A 1 87 ? -13.030 9.202 13.029 1.00 92.31 87 ASP A N 1
ATOM 656 C CA . ASP A 1 87 ? -13.645 10.372 12.385 1.00 92.31 87 ASP A CA 1
ATOM 657 C C . ASP A 1 87 ? -12.684 11.556 12.243 1.00 92.31 87 ASP A C 1
ATOM 659 O O . ASP A 1 87 ? -12.794 12.347 11.301 1.00 92.31 87 ASP A O 1
ATOM 663 N N . ALA A 1 88 ? -11.728 11.663 13.159 1.00 90.44 88 ALA A N 1
ATOM 664 C CA . ALA A 1 88 ? -10.691 12.680 13.144 1.00 90.44 88 ALA A CA 1
ATOM 665 C C . ALA A 1 88 ? -9.512 12.359 12.215 1.00 90.44 88 ALA A C 1
ATOM 667 O O . ALA A 1 88 ? -8.692 13.246 11.968 1.00 90.44 88 ALA A O 1
ATOM 668 N N . ASP A 1 89 ? -9.393 11.118 11.732 1.00 93.12 89 ASP A N 1
ATOM 669 C CA . ASP A 1 89 ? -8.278 10.689 10.892 1.00 93.12 89 ASP A CA 1
ATOM 670 C C . ASP A 1 89 ? -8.367 11.319 9.486 1.00 93.12 89 ASP A C 1
ATOM 672 O O . ASP A 1 89 ? -9.219 10.926 8.678 1.00 93.12 89 ASP A O 1
ATOM 676 N N . PRO A 1 90 ? -7.453 12.245 9.120 1.00 94.69 90 PRO A N 1
ATOM 677 C CA . PRO A 1 90 ? -7.446 12.838 7.784 1.00 94.69 90 PRO A CA 1
ATOM 678 C C . PRO A 1 90 ? -7.153 11.810 6.679 1.00 94.69 90 PRO A C 1
ATOM 680 O O . PRO A 1 90 ? -7.375 12.096 5.501 1.00 94.69 90 PRO A O 1
ATOM 683 N N . LEU A 1 91 ? -6.653 10.619 7.026 1.00 95.19 91 LEU A N 1
ATOM 684 C CA . LEU A 1 91 ? -6.321 9.541 6.098 1.00 95.19 91 LEU A CA 1
ATOM 685 C C . LEU A 1 91 ? -7.402 8.457 5.999 1.00 95.19 91 LEU A C 1
ATOM 687 O O . LEU A 1 91 ? -7.241 7.539 5.190 1.00 95.19 91 LEU A O 1
ATOM 691 N N . LYS A 1 92 ? -8.530 8.580 6.717 1.00 95.75 92 LYS A N 1
ATOM 692 C CA . LYS A 1 92 ? -9.631 7.594 6.730 1.00 95.75 92 LYS A CA 1
ATOM 693 C C . LYS A 1 92 ? -10.072 7.172 5.327 1.00 95.75 92 LYS A C 1
ATOM 695 O O . LYS A 1 92 ? -10.372 6.002 5.079 1.00 95.75 92 LYS A O 1
ATOM 700 N N . TYR A 1 93 ? -10.077 8.114 4.381 1.00 95.94 93 TYR A N 1
ATOM 701 C CA . TYR A 1 93 ? -10.479 7.864 2.996 1.00 95.94 93 TYR A CA 1
ATOM 702 C C . TYR A 1 93 ? -9.606 6.810 2.294 1.00 95.94 93 TYR A C 1
ATOM 704 O O . TYR A 1 93 ? -10.123 6.068 1.459 1.00 95.94 93 TYR A O 1
ATOM 712 N N . LEU A 1 94 ? -8.322 6.679 2.658 1.00 96.62 94 LEU A N 1
ATOM 713 C CA . LEU A 1 94 ? -7.407 5.704 2.057 1.00 96.62 94 LEU A CA 1
ATOM 714 C C . LEU A 1 94 ? -7.847 4.266 2.313 1.00 96.62 94 LEU A C 1
ATOM 716 O O . LEU A 1 94 ? -7.580 3.403 1.480 1.00 96.62 94 LEU A O 1
ATOM 720 N N . ARG A 1 95 ? -8.567 3.995 3.409 1.00 95.69 95 ARG A N 1
ATOM 721 C CA . ARG A 1 95 ? -9.128 2.664 3.686 1.00 95.69 95 ARG A CA 1
ATOM 722 C C . ARG A 1 95 ? -9.982 2.162 2.517 1.00 95.69 95 ARG A C 1
ATOM 724 O O . ARG A 1 95 ? -9.930 0.981 2.173 1.00 95.69 95 ARG A O 1
ATOM 731 N N . ASN A 1 96 ? -10.711 3.065 1.862 1.00 96.12 96 ASN A N 1
ATOM 732 C CA . ASN A 1 96 ? -11.594 2.733 0.747 1.00 96.12 96 ASN A CA 1
ATOM 733 C C . ASN A 1 96 ? -10.841 2.363 -0.538 1.00 96.12 96 ASN A C 1
ATOM 735 O O . ASN A 1 96 ? -11.459 1.811 -1.448 1.00 96.12 96 ASN A O 1
ATOM 739 N N . GLU A 1 97 ? -9.531 2.593 -0.612 1.00 97.31 97 GLU A N 1
ATOM 740 C CA . GLU A 1 97 ? -8.697 2.258 -1.771 1.00 97.31 97 GLU A CA 1
ATOM 741 C C . GLU A 1 97 ? -8.175 0.814 -1.748 1.00 97.31 97 GLU A C 1
ATOM 743 O O . GLU A 1 97 ? -7.534 0.376 -2.705 1.00 97.31 97 GLU A O 1
ATOM 748 N N . PHE A 1 98 ? -8.471 0.037 -0.700 1.00 97.56 98 PHE A N 1
ATOM 749 C CA . PHE A 1 98 ? -7.997 -1.340 -0.540 1.00 97.56 98 PHE A CA 1
ATOM 750 C C . PHE A 1 98 ? -9.140 -2.352 -0.494 1.00 97.56 98 PHE A C 1
ATOM 752 O O . PHE A 1 98 ? -10.274 -2.048 -0.116 1.00 97.56 98 PHE A O 1
ATOM 759 N N . PHE A 1 99 ? -8.834 -3.588 -0.883 1.00 96.31 99 PHE A N 1
ATOM 760 C CA . PHE A 1 99 ? -9.722 -4.725 -0.674 1.00 96.31 99 PHE A CA 1
ATOM 761 C C . PHE A 1 99 ? -9.462 -5.358 0.693 1.00 96.31 99 PHE A C 1
ATOM 763 O O . PHE A 1 99 ? -8.415 -5.968 0.903 1.00 96.31 99 PHE A O 1
ATOM 770 N N . TYR A 1 100 ? -10.436 -5.249 1.596 1.00 96.81 100 TYR A N 1
ATOM 771 C CA . TYR A 1 100 ? -10.440 -5.971 2.865 1.00 96.81 100 TYR A CA 1
ATOM 772 C C . TYR A 1 100 ? -11.115 -7.338 2.684 1.00 96.81 100 TYR A C 1
ATOM 774 O O . TYR A 1 100 ? -12.232 -7.400 2.161 1.00 96.81 100 TYR A O 1
ATOM 782 N N . PRO A 1 101 ? -10.469 -8.448 3.089 1.00 96.50 101 PRO A N 1
ATOM 783 C CA . PRO A 1 101 ? -11.103 -9.757 3.070 1.00 96.50 101 PRO A CA 1
ATOM 784 C C . PRO A 1 101 ? -12.315 -9.773 3.998 1.00 96.50 101 PRO A C 1
ATOM 786 O O . PRO A 1 101 ? -12.221 -9.310 5.138 1.00 96.50 101 PRO A O 1
ATOM 789 N N . LYS A 1 102 ? -13.427 -10.334 3.520 1.00 97.19 102 LYS A N 1
ATOM 790 C CA . LYS A 1 102 ? -14.640 -10.530 4.321 1.00 97.19 102 LYS A CA 1
ATOM 791 C C . LYS A 1 102 ? -14.503 -11.763 5.199 1.00 97.19 102 LYS A C 1
ATOM 793 O O . LYS A 1 102 ? -13.913 -12.750 4.747 1.00 97.19 102 LYS A O 1
ATOM 798 N N . MET A 1 103 ? -15.095 -11.749 6.393 1.00 97.06 103 MET A N 1
ATOM 799 C CA . MET A 1 103 ? -15.019 -12.875 7.336 1.00 97.06 103 MET A CA 1
ATOM 800 C C . MET A 1 103 ? -15.406 -14.211 6.683 1.00 97.06 103 MET A C 1
ATOM 802 O O . MET A 1 103 ? -14.671 -15.187 6.805 1.00 97.06 103 MET A O 1
ATOM 806 N N . LYS A 1 104 ? -16.471 -14.233 5.869 1.00 97.12 104 LYS A N 1
ATOM 807 C CA . LYS A 1 104 ? -16.919 -15.434 5.132 1.00 97.12 104 LYS A CA 1
ATOM 808 C C . LYS A 1 104 ? -15.943 -15.992 4.095 1.00 97.12 104 LYS A C 1
ATOM 810 O O . LYS A 1 104 ? -16.102 -17.126 3.660 1.00 97.12 104 LYS A O 1
ATOM 815 N N . THR A 1 105 ? -14.988 -15.186 3.634 1.00 96.62 105 THR A N 1
ATOM 816 C CA . THR A 1 105 ? -14.028 -15.582 2.586 1.00 96.62 105 THR A CA 1
ATOM 817 C C . THR A 1 105 ? -12.731 -16.146 3.153 1.00 96.62 105 THR A C 1
ATOM 819 O O . THR A 1 105 ? -11.936 -16.715 2.406 1.00 96.62 105 THR A O 1
ATOM 822 N N . LEU A 1 106 ? -12.498 -15.972 4.455 1.00 95.75 106 LEU A N 1
ATOM 823 C CA . LEU A 1 106 ? -11.258 -16.364 5.104 1.00 95.75 106 LEU A CA 1
ATOM 824 C C . LEU A 1 106 ? -11.316 -17.814 5.605 1.00 95.75 106 LEU A C 1
ATOM 826 O O . LEU A 1 106 ? -12.353 -18.265 6.093 1.00 95.75 106 LEU A O 1
ATOM 830 N N . PRO A 1 107 ? -10.196 -18.553 5.530 1.00 95.69 107 PRO A N 1
ATOM 831 C CA . PRO A 1 107 ? -10.107 -19.875 6.129 1.00 95.69 107 PRO A CA 1
ATOM 832 C C . PRO A 1 107 ? -10.057 -19.772 7.661 1.00 95.69 107 PRO A C 1
ATOM 834 O O . PRO A 1 107 ? -9.579 -18.783 8.211 1.00 95.69 107 PRO A O 1
ATOM 837 N N . HIS A 1 108 ? -10.491 -20.832 8.347 1.00 94.62 108 HIS A N 1
ATOM 838 C CA . HIS A 1 108 ? -10.416 -20.969 9.811 1.00 94.62 108 HIS A CA 1
ATOM 839 C C . HIS A 1 108 ? -11.205 -19.921 10.620 1.00 94.62 108 HIS A C 1
ATOM 841 O O . HIS A 1 108 ? -10.887 -19.680 11.783 1.00 94.62 108 HIS A O 1
ATOM 847 N N . VAL A 1 109 ? -12.244 -19.323 10.031 1.00 95.88 109 VAL A N 1
ATOM 848 C CA . VAL A 1 109 ? -13.181 -18.439 10.736 1.00 95.88 109 VAL A CA 1
ATOM 849 C C . VAL A 1 109 ? -14.398 -19.238 11.196 1.00 95.88 109 VAL A C 1
ATOM 851 O O . VAL A 1 109 ? -15.052 -19.898 10.390 1.00 95.88 109 VAL A O 1
ATOM 854 N N . ASP A 1 110 ? -14.718 -19.159 12.487 1.00 96.25 110 ASP A N 1
ATOM 855 C CA . ASP A 1 110 ? -15.980 -19.666 13.024 1.00 96.25 110 ASP A CA 1
ATOM 856 C C . ASP A 1 110 ? -17.089 -18.627 12.804 1.00 96.25 110 ASP A C 1
ATOM 858 O O . ASP A 1 110 ? -17.188 -17.630 13.521 1.00 96.25 110 ASP A O 1
ATOM 862 N N . LEU A 1 111 ? -17.923 -18.859 11.788 1.00 95.19 111 LEU A N 1
ATOM 863 C CA . LEU A 1 111 ? -19.019 -17.960 11.408 1.00 95.19 111 LEU A CA 1
ATOM 864 C C . LEU A 1 111 ? -20.157 -17.906 12.439 1.00 95.19 111 LEU A C 1
ATOM 866 O O . LEU A 1 111 ? -21.047 -17.075 12.294 1.00 95.19 111 LEU A O 1
ATOM 870 N N . SER A 1 112 ? -20.150 -18.755 13.473 1.00 96.25 112 SER A N 1
ATOM 871 C CA . SER A 1 112 ? -21.102 -18.632 14.585 1.00 96.25 112 SER A CA 1
ATOM 872 C C . SER A 1 112 ? -20.756 -17.486 15.544 1.00 96.25 112 SER A C 1
ATOM 874 O O . SER A 1 112 ? -21.628 -17.019 16.274 1.00 96.25 112 SER A O 1
ATOM 876 N N . LEU A 1 113 ? -19.504 -17.011 15.524 1.00 96.38 113 LEU A N 1
ATOM 877 C CA . LEU A 1 113 ? -18.990 -15.987 16.439 1.00 96.38 113 LEU A CA 1
ATOM 878 C C . LEU A 1 113 ? -18.862 -14.599 15.800 1.00 96.38 113 LEU A C 1
ATOM 880 O O . LEU A 1 113 ? -18.613 -13.626 16.509 1.00 96.38 113 LEU A O 1
ATOM 884 N N . VAL A 1 114 ? -18.987 -14.494 14.475 1.00 95.88 114 VAL A N 1
ATOM 885 C CA . VAL A 1 114 ? -18.749 -13.251 13.727 1.00 95.88 114 VAL A CA 1
ATOM 886 C C . VAL A 1 114 ? -19.797 -13.045 12.643 1.00 95.88 114 VAL A C 1
ATOM 888 O O . VAL A 1 114 ? -20.357 -14.002 12.113 1.00 95.88 114 VAL A O 1
ATOM 891 N N . ASN A 1 115 ? -20.016 -11.791 12.255 1.00 96.81 115 ASN A N 1
ATOM 892 C CA . ASN A 1 115 ? -20.835 -11.478 11.093 1.00 96.81 115 ASN A CA 1
ATOM 893 C C . ASN A 1 115 ? -20.085 -11.854 9.791 1.00 96.81 115 ASN A C 1
ATOM 895 O O . ASN A 1 115 ? -18.971 -11.370 9.567 1.00 96.81 115 ASN A O 1
ATOM 899 N N . PRO A 1 116 ? -20.668 -12.688 8.907 1.00 96.06 116 PRO A N 1
ATOM 900 C CA . PRO A 1 116 ? -20.027 -13.130 7.666 1.00 96.06 116 PRO A CA 1
ATOM 901 C C . PRO A 1 116 ? -19.619 -12.004 6.696 1.00 96.06 116 PRO A C 1
ATOM 903 O O . PRO A 1 116 ? -18.644 -12.168 5.951 1.00 96.06 116 PRO A O 1
ATOM 906 N N . ASP A 1 117 ? -20.358 -10.891 6.671 1.00 97.19 117 ASP A N 1
ATOM 907 C CA . ASP A 1 117 ? -20.173 -9.795 5.705 1.00 97.19 117 ASP A CA 1
ATOM 908 C C . ASP A 1 117 ? -19.243 -8.670 6.191 1.00 97.19 117 ASP A C 1
ATOM 910 O O . ASP A 1 117 ? -18.891 -7.767 5.414 1.00 97.19 117 ASP A O 1
ATOM 914 N N . ASP A 1 118 ? -18.788 -8.751 7.440 1.00 96.69 118 ASP A N 1
ATOM 915 C CA . ASP A 1 118 ? -17.864 -7.779 8.013 1.00 96.69 118 ASP A CA 1
ATOM 916 C C . ASP A 1 118 ? -16.459 -7.924 7.420 1.00 96.69 118 ASP A C 1
ATOM 918 O O . ASP A 1 118 ? -16.023 -8.997 6.979 1.00 96.69 118 ASP A O 1
ATOM 922 N N . ASP A 1 119 ? -15.739 -6.803 7.391 1.00 97.00 119 ASP A N 1
ATOM 923 C CA . ASP A 1 119 ? -14.317 -6.796 7.068 1.00 97.00 119 ASP A CA 1
ATOM 924 C C . ASP A 1 119 ? -13.524 -7.500 8.170 1.00 97.00 119 ASP A C 1
ATOM 926 O O . ASP A 1 119 ? -13.771 -7.328 9.363 1.00 97.00 119 ASP A O 1
ATOM 930 N N . SER A 1 120 ? -12.498 -8.240 7.771 1.00 95.50 120 SER A N 1
ATOM 931 C CA . SER A 1 120 ? -11.527 -8.774 8.719 1.00 95.50 120 SER A CA 1
ATOM 932 C C . SER A 1 120 ? -10.668 -7.680 9.359 1.00 95.50 120 SER A C 1
ATOM 934 O O . SER A 1 120 ? -10.268 -6.699 8.723 1.00 95.50 120 SER A O 1
ATOM 936 N N . ILE A 1 121 ? -10.306 -7.899 10.625 1.00 95.75 121 ILE A N 1
ATOM 937 C CA . ILE A 1 121 ? -9.296 -7.102 11.328 1.00 95.75 121 ILE A CA 1
ATOM 938 C C . ILE A 1 121 ? -7.911 -7.577 10.863 1.00 95.75 121 ILE A C 1
ATOM 940 O O . ILE A 1 121 ? -7.300 -8.486 11.426 1.00 95.75 121 ILE A O 1
ATOM 944 N N . TYR A 1 122 ? -7.428 -6.988 9.769 1.00 95.75 122 TYR A N 1
ATOM 945 C CA . TYR A 1 122 ? -6.213 -7.429 9.083 1.00 95.75 122 TYR A CA 1
ATOM 946 C C . TYR A 1 122 ? -4.939 -6.802 9.679 1.00 95.75 122 TYR A C 1
ATOM 948 O O . TYR A 1 122 ? -4.468 -5.756 9.235 1.00 95.75 122 TYR A O 1
ATOM 956 N N . MET A 1 123 ? -4.344 -7.463 10.677 1.00 95.75 123 MET A N 1
ATOM 957 C CA . MET A 1 123 ? -3.136 -6.982 11.380 1.00 95.75 123 MET A CA 1
ATOM 958 C C . MET A 1 123 ? -1.810 -7.567 10.853 1.00 95.75 123 MET A C 1
ATOM 960 O O . MET A 1 123 ? -0.789 -7.498 11.533 1.00 95.75 123 MET A O 1
ATOM 964 N N . CYS A 1 124 ? -1.791 -8.145 9.647 1.00 93.25 124 CYS A N 1
ATOM 965 C CA . CYS A 1 124 ? -0.596 -8.763 9.047 1.00 93.25 124 CYS A CA 1
ATOM 966 C C . CYS A 1 124 ? -0.062 -8.030 7.797 1.00 93.25 124 CYS A C 1
ATOM 968 O O . CYS A 1 124 ? 0.728 -8.587 7.023 1.00 93.25 124 CYS A O 1
ATOM 970 N N . GLY A 1 125 ? -0.429 -6.752 7.629 1.00 93.88 125 GLY A N 1
ATOM 971 C CA . GLY A 1 125 ? 0.007 -5.894 6.516 1.00 93.88 125 GLY A CA 1
ATOM 972 C C . GLY A 1 125 ? 1.524 -5.697 6.398 1.00 93.88 125 GLY A C 1
ATOM 973 O O . GLY A 1 125 ? 2.032 -5.431 5.314 1.00 93.88 125 GLY A O 1
ATOM 974 N N . ASN A 1 126 ? 2.271 -5.903 7.484 1.00 91.75 126 ASN A N 1
ATOM 975 C CA . ASN A 1 126 ? 3.737 -5.874 7.502 1.00 91.75 126 ASN A CA 1
ATOM 976 C C . ASN A 1 126 ? 4.389 -7.065 6.772 1.00 91.75 126 ASN A C 1
ATOM 978 O O . ASN A 1 126 ? 5.565 -6.999 6.409 1.00 91.75 126 ASN A O 1
ATOM 982 N N . SER A 1 127 ? 3.659 -8.170 6.604 1.00 92.81 127 SER A N 1
ATOM 983 C CA . SER A 1 127 ? 4.118 -9.344 5.857 1.00 92.81 127 SER A CA 1
ATOM 984 C C . SER A 1 127 ? 3.625 -9.292 4.416 1.00 92.81 127 SER A C 1
ATOM 986 O O . SER A 1 127 ? 4.420 -9.419 3.482 1.00 92.81 127 SER A O 1
ATOM 988 N N . LEU A 1 128 ? 2.317 -9.082 4.246 1.00 93.44 128 LEU A N 1
ATOM 989 C CA . LEU A 1 128 ? 1.663 -8.944 2.953 1.00 93.44 128 LEU A CA 1
ATOM 990 C C . LEU A 1 128 ? 0.587 -7.863 3.060 1.00 93.44 128 LEU A C 1
ATOM 992 O O . LEU A 1 128 ? -0.404 -8.044 3.766 1.00 93.44 128 LEU A O 1
ATOM 996 N N . GLY A 1 129 ? 0.800 -6.744 2.371 1.00 95.38 129 GLY A N 1
ATOM 997 C CA . GLY A 1 129 ? -0.172 -5.656 2.307 1.00 95.38 129 GLY A CA 1
ATOM 998 C C . GLY A 1 129 ? -1.456 -6.077 1.593 1.00 95.38 129 GLY A C 1
ATOM 999 O O . GLY A 1 129 ? -1.438 -6.953 0.727 1.00 95.38 129 GLY A O 1
ATOM 1000 N N . LEU A 1 130 ? -2.568 -5.435 1.954 1.00 97.00 130 LEU A N 1
ATOM 1001 C CA . LEU A 1 130 ? -3.827 -5.586 1.226 1.00 97.00 130 LEU A CA 1
ATOM 1002 C C . LEU A 1 130 ? -3.670 -5.094 -0.213 1.00 97.00 130 LEU A C 1
ATOM 1004 O O . LEU A 1 130 ? -2.892 -4.180 -0.487 1.00 97.00 130 LEU A O 1
ATOM 1008 N N . MET A 1 131 ? -4.433 -5.683 -1.132 1.00 97.00 131 MET A N 1
ATOM 1009 C CA . MET A 1 131 ? -4.394 -5.288 -2.537 1.00 97.00 131 MET A CA 1
ATOM 1010 C C . MET A 1 131 ? -5.083 -3.925 -2.728 1.00 97.00 131 MET A C 1
ATOM 1012 O O . MET A 1 131 ? -6.274 -3.810 -2.416 1.00 97.00 131 MET A O 1
ATOM 1016 N N . PRO A 1 132 ? -4.400 -2.914 -3.297 1.00 97.62 132 PRO A N 1
ATOM 1017 C CA . PRO A 1 132 ? -5.055 -1.688 -3.740 1.00 97.62 132 PRO A CA 1
ATOM 1018 C C . PRO A 1 132 ? -6.047 -1.981 -4.870 1.00 97.62 132 PRO A C 1
ATOM 1020 O O . PRO A 1 132 ? -5.720 -2.732 -5.797 1.00 97.62 132 PRO A O 1
ATOM 1023 N N . LYS A 1 133 ? -7.222 -1.346 -4.859 1.00 96.81 133 LYS A N 1
ATOM 1024 C CA . LYS A 1 133 ? -8.289 -1.567 -5.850 1.00 96.81 133 LYS A CA 1
ATOM 1025 C C . LYS A 1 133 ? -7.839 -1.302 -7.284 1.00 96.81 133 LYS A C 1
ATOM 1027 O O . LYS A 1 133 ? -8.157 -2.068 -8.193 1.00 96.81 133 LYS A O 1
ATOM 1032 N N . ARG A 1 134 ? -7.009 -0.274 -7.466 1.00 96.00 134 ARG A N 1
ATOM 1033 C CA . ARG A 1 134 ? -6.445 0.123 -8.764 1.00 96.00 134 ARG A CA 1
ATOM 1034 C C . ARG A 1 134 ? -5.527 -0.933 -9.393 1.00 96.00 134 ARG A C 1
ATOM 1036 O O . ARG A 1 134 ? -5.364 -0.935 -10.609 1.00 96.00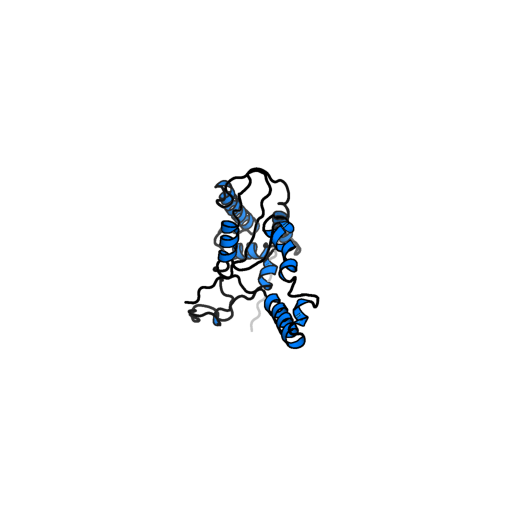 134 ARG A O 1
ATOM 1043 N N . THR A 1 135 ? -4.979 -1.857 -8.599 1.00 96.00 135 THR A N 1
ATOM 1044 C CA . THR A 1 135 ? -4.076 -2.916 -9.086 1.00 96.00 135 THR A CA 1
ATOM 1045 C C . THR A 1 135 ? -4.734 -3.762 -10.167 1.00 96.00 135 THR A C 1
ATOM 1047 O O . THR A 1 135 ? -4.112 -4.027 -11.190 1.00 96.00 135 THR A O 1
ATOM 1050 N N . LYS A 1 136 ? -6.004 -4.150 -9.974 1.00 94.81 136 LYS A N 1
ATOM 1051 C CA . LYS A 1 136 ? -6.726 -4.974 -10.949 1.00 94.81 136 LYS A CA 1
ATOM 1052 C C . LYS A 1 136 ? -6.838 -4.270 -12.302 1.00 94.81 136 LYS A C 1
ATOM 1054 O O . LYS A 1 136 ? -6.511 -4.870 -13.316 1.00 94.81 136 LYS A O 1
ATOM 1059 N N . LEU A 1 137 ? -7.245 -3.001 -12.292 1.00 94.94 137 LEU A N 1
ATOM 1060 C CA . LEU A 1 137 ? -7.413 -2.202 -13.507 1.00 94.94 137 LEU A CA 1
ATOM 1061 C C . LEU A 1 137 ? -6.095 -2.090 -14.284 1.00 94.94 137 LEU A C 1
ATOM 1063 O O . LEU A 1 137 ? -6.050 -2.412 -15.465 1.00 94.94 137 LEU A O 1
ATOM 1067 N N . LEU A 1 138 ? -5.008 -1.728 -13.595 1.00 93.94 138 LEU A N 1
ATOM 1068 C CA . LEU A 1 138 ? -3.692 -1.580 -14.222 1.00 93.94 138 LEU A CA 1
ATOM 1069 C C . LEU A 1 138 ? -3.164 -2.904 -14.787 1.00 93.94 138 LEU A C 1
ATOM 1071 O O . LEU A 1 138 ? -2.573 -2.918 -15.862 1.00 93.94 138 LEU A O 1
ATOM 1075 N N . MET A 1 139 ? -3.366 -4.020 -14.083 1.00 95.38 139 MET A N 1
ATOM 1076 C CA . MET A 1 139 ? -2.944 -5.334 -14.576 1.00 95.38 139 MET A CA 1
ATOM 1077 C C . MET A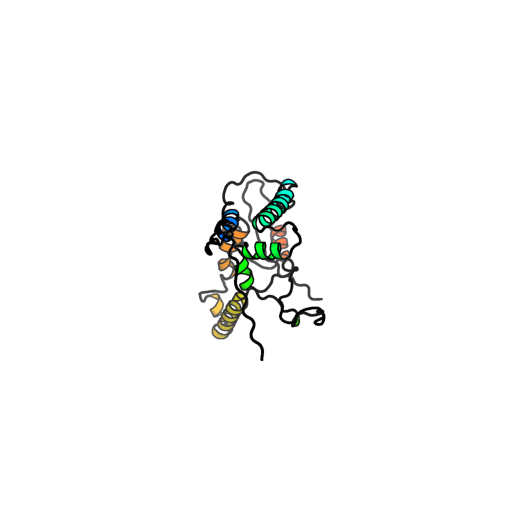 1 139 ? -3.764 -5.777 -15.789 1.00 95.38 139 MET A C 1
ATOM 1079 O O . MET A 1 139 ? -3.182 -6.251 -16.762 1.00 95.38 139 MET A O 1
ATOM 1083 N N . ASP A 1 140 ? -5.084 -5.580 -15.763 1.00 96.44 140 ASP A N 1
ATOM 1084 C CA . ASP A 1 140 ? -5.963 -5.907 -16.890 1.00 96.44 140 ASP A CA 1
ATOM 1085 C C . ASP A 1 140 ? -5.561 -5.107 -18.150 1.00 96.44 140 ASP A C 1
ATOM 1087 O O . ASP A 1 140 ? -5.494 -5.673 -19.243 1.00 96.44 140 ASP A O 1
ATOM 1091 N N . GLU A 1 141 ? -5.185 -3.828 -18.002 1.00 94.62 141 GLU A N 1
ATOM 1092 C CA . GLU A 1 141 ? -4.618 -3.012 -19.088 1.00 94.62 141 GLU A CA 1
ATOM 1093 C C . GLU A 1 141 ? -3.317 -3.608 -19.652 1.00 94.62 141 GLU A C 1
ATOM 1095 O O . GLU A 1 141 ? -3.148 -3.688 -20.873 1.00 94.62 141 GLU A O 1
ATOM 1100 N N . GLN A 1 142 ? -2.402 -4.072 -18.790 1.00 95.12 142 GLN A N 1
ATOM 1101 C CA . GLN A 1 142 ? -1.151 -4.692 -19.244 1.00 95.12 142 GLN A CA 1
ATOM 1102 C C . GLN A 1 142 ? -1.382 -6.041 -19.933 1.00 95.12 142 GLN A C 1
ATOM 1104 O O . GLN A 1 142 ? -0.724 -6.335 -20.934 1.00 95.12 142 GLN A O 1
ATOM 1109 N N . PHE A 1 143 ? -2.330 -6.849 -19.452 1.00 96.75 143 PHE A N 1
ATOM 1110 C CA . PHE A 1 143 ? -2.691 -8.110 -20.102 1.00 96.75 143 PHE A CA 1
ATOM 1111 C C . PHE A 1 143 ? -3.310 -7.882 -21.477 1.00 96.75 143 PHE A C 1
ATOM 1113 O O . PHE A 1 143 ? -2.930 -8.556 -22.436 1.00 96.75 143 PHE A O 1
ATOM 1120 N N . LEU A 1 144 ? -4.201 -6.898 -21.603 1.00 96.25 144 LEU A N 1
ATOM 1121 C CA . LEU A 1 144 ? -4.787 -6.532 -22.889 1.00 96.25 144 LEU A CA 1
ATOM 1122 C C . LEU A 1 144 ? -3.719 -6.020 -23.864 1.00 96.25 144 LEU A C 1
ATOM 1124 O O . LEU A 1 144 ? -3.687 -6.425 -25.028 1.00 96.25 144 LEU A O 1
ATOM 1128 N N . LYS A 1 145 ? -2.802 -5.175 -23.382 1.00 95.25 145 LYS A N 1
ATOM 1129 C CA . LYS A 1 145 ? -1.661 -4.698 -24.167 1.00 95.25 145 LYS A CA 1
ATOM 1130 C C . LYS A 1 145 ? -0.795 -5.859 -24.655 1.00 95.25 145 LYS A C 1
ATOM 1132 O O . LYS A 1 145 ? -0.419 -5.889 -25.825 1.00 95.25 145 LYS A O 1
ATOM 1137 N N . TRP A 1 146 ? -0.517 -6.835 -23.795 1.00 96.62 146 TRP A N 1
ATOM 1138 C CA . TRP A 1 146 ? 0.244 -8.017 -24.183 1.00 96.62 146 TRP A CA 1
ATOM 1139 C C . TRP A 1 146 ? -0.478 -8.848 -25.247 1.00 96.62 146 TRP A C 1
ATOM 1141 O O . TRP A 1 146 ? 0.134 -9.178 -26.264 1.00 96.62 146 TRP A O 1
ATOM 1151 N N . ALA A 1 147 ? -1.772 -9.114 -25.059 1.00 97.50 147 ALA A N 1
ATOM 1152 C CA . ALA A 1 147 ? -2.581 -9.875 -26.007 1.00 97.50 147 ALA A CA 1
ATOM 1153 C C . ALA A 1 147 ? -2.634 -9.221 -27.399 1.00 97.50 147 ALA A C 1
ATOM 1155 O O . ALA A 1 147 ? -2.563 -9.918 -28.408 1.00 97.50 147 ALA A O 1
ATOM 1156 N N . ASN A 1 148 ? -2.715 -7.888 -27.455 1.00 96.50 148 ASN A N 1
ATOM 1157 C CA . ASN A 1 148 ? -2.868 -7.154 -28.711 1.00 96.50 148 ASN A CA 1
ATOM 1158 C C . ASN A 1 148 ? -1.539 -6.827 -29.405 1.00 96.50 148 ASN A C 1
ATOM 1160 O O . ASN A 1 148 ? -1.495 -6.742 -30.630 1.00 96.50 148 ASN A O 1
ATOM 1164 N N . MET A 1 149 ? -0.46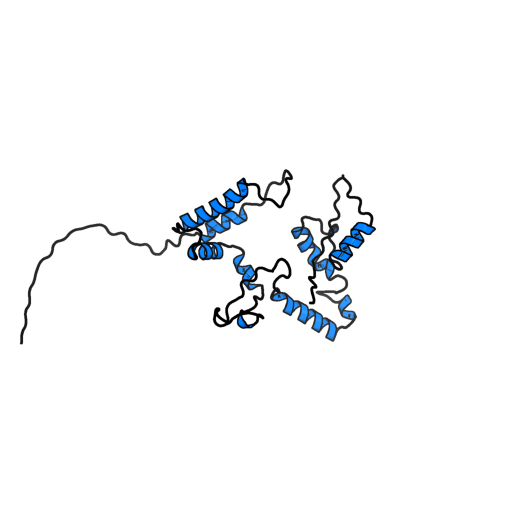6 -6.590 -28.643 1.00 96.50 149 MET A N 1
ATOM 1165 C CA . MET A 1 149 ? 0.776 -6.011 -29.176 1.00 96.50 149 MET A CA 1
ATOM 1166 C C . MET A 1 149 ? 1.975 -6.957 -29.121 1.00 96.50 149 MET A C 1
ATOM 1168 O O . MET A 1 149 ? 2.973 -6.715 -29.803 1.00 96.50 149 MET A O 1
ATOM 1172 N N . GLY A 1 150 ? 1.923 -8.013 -28.304 1.00 95.25 150 GLY A N 1
ATOM 1173 C CA . GLY A 1 150 ? 3.067 -8.892 -28.081 1.00 95.25 150 GLY A CA 1
ATOM 1174 C C . GLY A 1 150 ? 4.328 -8.099 -27.720 1.00 95.25 150 GLY A C 1
ATOM 1175 O O . GLY A 1 150 ? 4.309 -7.236 -26.842 1.00 95.25 150 GLY A O 1
ATOM 1176 N N . VAL A 1 151 ? 5.421 -8.355 -28.443 1.00 95.62 151 VAL A N 1
ATOM 1177 C CA . VAL A 1 151 ? 6.723 -7.695 -28.235 1.00 95.62 151 VAL A CA 1
ATOM 1178 C C . VAL A 1 151 ? 6.672 -6.172 -28.414 1.00 95.62 151 VAL A C 1
ATOM 1180 O O . VAL A 1 151 ? 7.428 -5.453 -27.765 1.00 95.62 151 VAL A O 1
ATOM 1183 N N . PHE A 1 152 ? 5.752 -5.645 -29.231 1.00 95.50 152 PHE A N 1
ATOM 1184 C CA . PHE A 1 152 ? 5.631 -4.197 -29.435 1.00 95.50 152 PHE A CA 1
ATOM 1185 C C . PHE A 1 152 ? 5.171 -3.462 -28.169 1.00 95.50 152 PHE A C 1
ATOM 1187 O O . PHE A 1 152 ? 5.364 -2.251 -28.055 1.00 95.50 152 PHE A O 1
ATOM 1194 N N . GLY A 1 153 ? 4.648 -4.187 -27.174 1.00 95.38 153 GLY A N 1
ATOM 1195 C CA . GLY A 1 153 ? 4.341 -3.632 -25.862 1.00 95.38 153 GLY A CA 1
ATOM 1196 C C . GLY A 1 153 ? 5.556 -3.045 -25.129 1.00 95.38 153 GLY A C 1
ATOM 1197 O O . GLY A 1 153 ? 5.382 -2.138 -24.310 1.00 95.38 153 GLY A O 1
ATOM 1198 N N . HIS A 1 154 ? 6.780 -3.471 -25.465 1.00 93.31 154 HIS A N 1
ATOM 1199 C CA . HIS A 1 154 ? 8.004 -2.932 -24.865 1.00 93.31 154 HIS A CA 1
ATOM 1200 C C . HIS A 1 154 ? 8.182 -1.429 -25.071 1.00 93.31 154 HIS A C 1
ATOM 1202 O O . HIS A 1 154 ? 8.687 -0.771 -24.167 1.00 93.31 154 HIS A O 1
ATOM 1208 N N . PHE A 1 155 ? 7.751 -0.906 -26.221 1.00 93.31 155 PHE A N 1
ATOM 1209 C CA . PHE A 1 155 ? 8.048 0.462 -26.659 1.00 93.31 155 PHE A CA 1
ATOM 1210 C C . PHE A 1 155 ? 6.810 1.356 -26.750 1.00 93.31 155 PHE A C 1
ATOM 1212 O O . PHE A 1 155 ? 6.930 2.544 -27.023 1.00 93.31 155 PHE A O 1
ATOM 1219 N N . HIS A 1 156 ? 5.612 0.791 -26.582 1.00 91.19 156 HIS A N 1
ATOM 1220 C CA . HIS A 1 156 ? 4.377 1.547 -26.747 1.00 91.19 156 HIS A CA 1
ATOM 1221 C C . HIS A 1 156 ? 3.935 2.230 -25.450 1.00 91.19 156 HIS A C 1
ATOM 1223 O O . HIS A 1 156 ? 3.817 1.586 -24.406 1.00 91.19 156 HIS A O 1
ATOM 1229 N N . GLU A 1 157 ? 3.633 3.518 -25.541 1.00 86.88 157 GLU A N 1
ATOM 1230 C CA . GLU A 1 157 ? 3.094 4.345 -24.460 1.00 86.88 157 GLU A CA 1
ATOM 1231 C C . GLU A 1 157 ? 1.640 3.969 -24.095 1.00 86.88 157 GLU A C 1
ATOM 1233 O O . GLU A 1 157 ? 0.985 3.255 -24.859 1.00 86.88 157 GLU A O 1
ATOM 1238 N N . PRO A 1 158 ? 1.103 4.384 -22.928 1.00 79.69 158 PRO A N 1
ATOM 1239 C CA . PRO A 1 158 ? 1.717 5.215 -21.876 1.00 79.69 158 PRO A CA 1
ATOM 1240 C C . PRO A 1 158 ? 2.579 4.441 -20.859 1.00 79.69 158 PRO A C 1
ATOM 1242 O O . PRO A 1 158 ? 3.156 5.033 -19.955 1.00 79.69 158 PRO A O 1
ATOM 1245 N N . PHE A 1 159 ? 2.630 3.108 -20.959 1.00 84.19 159 PHE A N 1
ATOM 1246 C CA . PHE A 1 159 ? 3.401 2.247 -20.053 1.00 84.19 159 PHE A CA 1
ATOM 1247 C C . PHE A 1 159 ? 4.309 1.310 -20.845 1.00 84.19 159 PHE A C 1
ATOM 1249 O O . PHE A 1 159 ? 4.058 0.103 -20.936 1.00 84.19 159 PHE A O 1
ATOM 1256 N N . ALA A 1 160 ? 5.341 1.868 -21.475 1.00 91.25 160 ALA A N 1
ATOM 1257 C CA . ALA A 1 160 ? 6.367 1.091 -22.159 1.00 91.25 160 ALA A CA 1
ATOM 1258 C C . ALA A 1 160 ? 7.084 0.170 -21.155 1.00 91.25 160 ALA A C 1
ATOM 1260 O O . ALA A 1 160 ? 7.648 0.635 -20.165 1.00 91.25 160 ALA A O 1
ATOM 1261 N N . TRP A 1 161 ? 7.067 -1.150 -2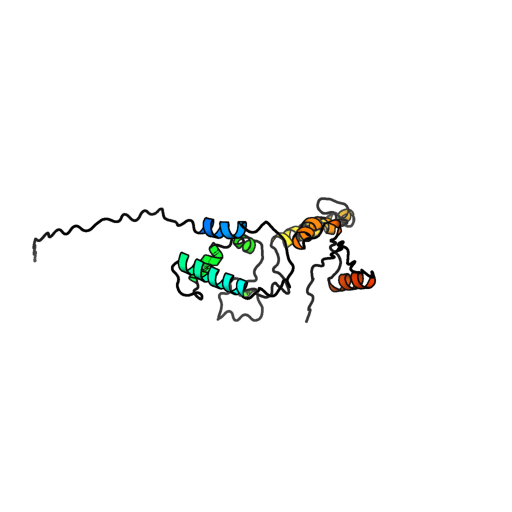1.383 1.00 93.06 161 TRP A N 1
ATOM 1262 C CA . TRP A 1 161 ? 7.636 -2.097 -20.412 1.00 93.06 161 TRP A CA 1
ATOM 1263 C C . TRP A 1 161 ? 9.136 -1.890 -20.197 1.00 93.06 161 TRP A C 1
ATOM 1265 O O . TRP A 1 161 ? 9.627 -2.150 -19.100 1.00 93.06 161 TRP A O 1
ATOM 1275 N N . ALA A 1 162 ? 9.837 -1.382 -21.218 1.00 90.06 162 ALA A N 1
ATOM 1276 C CA . ALA A 1 162 ? 11.259 -1.060 -21.151 1.00 90.06 162 ALA A CA 1
ATOM 1277 C C . ALA A 1 162 ? 11.607 0.013 -20.101 1.00 90.06 162 ALA A C 1
ATOM 1279 O O . ALA A 1 162 ? 12.733 0.009 -19.620 1.00 90.06 162 ALA A O 1
ATOM 1280 N N . HIS A 1 163 ? 10.650 0.874 -19.733 1.00 88.81 163 HIS A N 1
ATOM 1281 C CA . HIS A 1 163 ? 10.826 1.981 -18.780 1.00 88.81 163 HIS A CA 1
ATOM 1282 C C . HIS A 1 163 ? 9.838 1.898 -17.606 1.00 88.81 163 HIS A C 1
ATOM 1284 O O . HIS A 1 163 ? 9.532 2.890 -16.942 1.00 88.81 163 HIS A O 1
ATOM 1290 N N . SER A 1 164 ? 9.260 0.717 -17.375 1.00 87.19 164 SER A N 1
ATOM 1291 C CA . SER A 1 164 ? 8.199 0.546 -16.377 1.00 87.19 164 SER A CA 1
ATOM 1292 C C . SER A 1 164 ? 8.675 0.829 -14.949 1.00 87.19 164 SER A C 1
ATOM 1294 O O . SER A 1 164 ? 7.931 1.402 -14.150 1.00 87.19 164 SER A O 1
ATOM 1296 N N . ASP A 1 165 ? 9.925 0.496 -14.644 1.00 86.38 165 ASP A N 1
ATOM 1297 C CA . ASP A 1 165 ? 10.603 0.769 -13.379 1.00 86.38 165 ASP A CA 1
ATOM 1298 C C . ASP A 1 165 ? 10.845 2.267 -13.147 1.00 86.38 165 ASP A C 1
ATOM 1300 O O . ASP A 1 165 ? 10.724 2.738 -12.015 1.00 86.38 165 ASP A O 1
ATOM 1304 N N . GLU A 1 166 ? 11.101 3.036 -14.207 1.00 86.50 166 GLU A N 1
ATOM 1305 C CA . GLU A 1 166 ? 11.361 4.477 -14.130 1.00 86.50 166 GLU A CA 1
ATOM 1306 C C . GLU A 1 166 ? 10.132 5.304 -13.716 1.00 86.50 166 GLU A C 1
ATOM 1308 O O . GLU A 1 166 ? 10.275 6.373 -13.110 1.00 86.50 166 GLU A O 1
ATOM 1313 N N . SER A 1 167 ? 8.928 4.815 -14.026 1.00 84.31 167 SER A N 1
ATOM 1314 C CA . SER A 1 167 ? 7.661 5.541 -13.831 1.00 84.31 167 SER A CA 1
ATOM 1315 C C . SER A 1 167 ? 7.320 5.832 -12.362 1.00 84.31 167 SER A C 1
ATOM 1317 O O . SER A 1 167 ? 6.583 6.768 -12.058 1.00 84.31 167 SER A O 1
ATOM 1319 N N . VAL A 1 168 ? 7.882 5.056 -11.434 1.00 89.00 168 VAL A N 1
ATOM 1320 C CA . VAL A 1 168 ? 7.574 5.104 -9.994 1.00 89.00 168 VAL A CA 1
ATOM 1321 C C . VAL A 1 168 ? 8.736 5.629 -9.142 1.00 89.00 168 VAL A C 1
ATOM 1323 O O . VAL A 1 168 ? 8.565 5.838 -7.937 1.00 89.00 168 VAL A O 1
ATOM 1326 N N . LEU A 1 169 ? 9.906 5.879 -9.744 1.00 89.62 169 LEU A N 1
ATOM 1327 C CA . LEU A 1 169 ? 11.118 6.260 -9.008 1.00 89.62 169 LEU A CA 1
ATOM 1328 C C . LEU A 1 169 ? 10.947 7.551 -8.205 1.00 89.62 169 LEU A C 1
ATOM 1330 O O . LEU A 1 169 ? 11.399 7.598 -7.066 1.00 89.62 169 LEU A O 1
ATOM 1334 N N . ASP A 1 170 ? 10.249 8.561 -8.732 1.00 90.75 170 ASP A N 1
ATOM 1335 C CA . ASP A 1 170 ? 10.049 9.831 -8.013 1.00 90.75 170 ASP A CA 1
ATOM 1336 C C . ASP A 1 170 ? 9.253 9.644 -6.717 1.00 90.75 170 ASP A C 1
ATOM 1338 O O . ASP A 1 170 ? 9.543 10.278 -5.700 1.00 90.75 170 ASP A O 1
ATOM 1342 N N . GLY A 1 171 ? 8.254 8.757 -6.738 1.00 91.19 171 GLY A N 1
ATOM 1343 C CA . GLY A 1 171 ? 7.455 8.431 -5.560 1.00 91.19 171 GLY A CA 1
ATOM 1344 C C . GLY A 1 171 ? 8.274 7.682 -4.511 1.00 91.19 171 GLY A C 1
ATOM 1345 O O . GLY A 1 171 ? 8.245 8.035 -3.331 1.00 91.19 171 GLY A O 1
ATOM 1346 N N . ILE A 1 172 ? 9.054 6.685 -4.940 1.00 91.88 172 ILE A N 1
ATOM 1347 C CA . ILE A 1 172 ? 9.901 5.903 -4.030 1.00 91.88 172 ILE A CA 1
ATOM 1348 C C . ILE A 1 172 ? 11.038 6.757 -3.458 1.00 91.88 172 ILE A C 1
ATOM 1350 O O . ILE A 1 172 ? 11.284 6.696 -2.257 1.00 91.88 172 ILE A O 1
ATOM 1354 N N . ALA A 1 173 ? 11.684 7.593 -4.271 1.00 90.81 173 ALA A N 1
ATOM 1355 C CA . ALA A 1 173 ? 12.742 8.507 -3.840 1.00 90.81 173 ALA A CA 1
ATOM 1356 C C . ALA A 1 173 ? 12.265 9.465 -2.735 1.00 90.81 173 ALA A C 1
ATOM 1358 O O . ALA A 1 173 ? 12.938 9.630 -1.716 1.00 90.81 173 ALA A O 1
ATOM 1359 N N . LYS A 1 174 ? 11.048 10.011 -2.863 1.00 93.06 174 LYS A N 1
ATOM 1360 C CA . LYS A 1 174 ? 10.422 10.808 -1.795 1.00 93.06 174 LYS A CA 1
ATOM 1361 C C . LYS A 1 174 ? 10.142 9.981 -0.541 1.00 93.06 174 LYS A C 1
ATOM 1363 O O . LYS A 1 174 ? 10.436 10.439 0.559 1.00 93.06 174 LYS A O 1
ATOM 1368 N N . LEU A 1 175 ? 9.617 8.763 -0.696 1.00 91.56 175 LEU A N 1
ATOM 1369 C CA . LEU A 1 175 ? 9.260 7.885 0.426 1.00 91.56 175 LEU A CA 1
ATOM 1370 C C . LEU A 1 175 ? 10.467 7.517 1.305 1.00 91.56 175 LEU A C 1
ATOM 1372 O O . LEU A 1 175 ? 10.331 7.324 2.510 1.00 91.56 175 LEU A O 1
ATOM 1376 N N . VAL A 1 176 ? 11.647 7.408 0.701 1.00 89.31 176 VAL A N 1
ATOM 1377 C CA . VAL A 1 176 ? 12.872 6.918 1.356 1.00 89.31 176 VAL A CA 1
ATOM 1378 C C . VAL A 1 176 ? 13.872 8.030 1.686 1.00 89.31 176 VAL A C 1
ATOM 1380 O O . VAL A 1 176 ? 14.914 7.759 2.292 1.00 89.31 176 VAL A O 1
ATOM 1383 N N . GLY A 1 177 ? 13.563 9.267 1.280 1.00 90.75 177 GLY A N 1
ATOM 1384 C CA . GLY A 1 177 ? 14.421 10.439 1.441 1.00 90.75 177 GLY A CA 1
ATOM 1385 C C . GLY A 1 177 ? 15.736 10.332 0.666 1.00 90.75 177 GLY A C 1
ATOM 1386 O O . GLY A 1 177 ? 16.800 10.508 1.260 1.00 90.75 177 GLY A O 1
ATOM 1387 N N . ALA A 1 178 ? 15.668 9.991 -0.622 1.00 88.94 178 ALA A N 1
ATOM 1388 C CA . ALA A 1 178 ? 16.818 9.879 -1.525 1.00 88.94 178 ALA A CA 1
ATOM 1389 C C . ALA A 1 178 ? 16.578 10.659 -2.829 1.00 88.94 178 ALA A C 1
ATOM 1391 O O . ALA A 1 178 ? 15.442 11.041 -3.126 1.00 88.94 178 ALA A O 1
ATOM 1392 N N . GLU A 1 179 ? 17.624 10.880 -3.6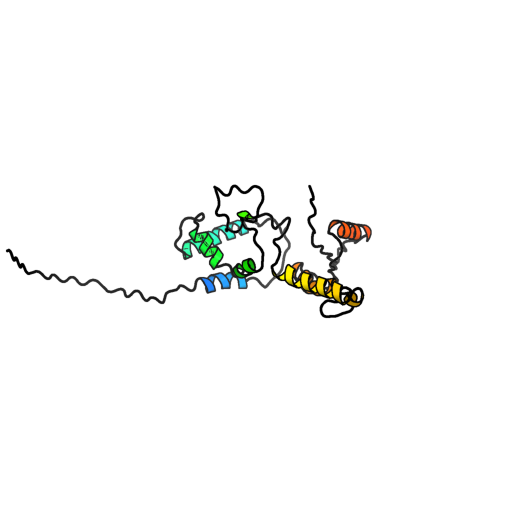24 1.00 88.06 179 GLU A N 1
ATOM 1393 C CA . GLU A 1 179 ? 17.460 11.417 -4.980 1.00 88.06 179 GLU A CA 1
ATOM 1394 C C . GLU A 1 179 ? 16.954 10.339 -5.953 1.00 88.06 179 GLU A C 1
ATOM 1396 O O . GLU A 1 179 ? 17.219 9.149 -5.782 1.00 88.06 179 GLU A O 1
ATOM 1401 N N . ARG A 1 180 ? 16.267 10.746 -7.034 1.00 88.56 180 ARG A N 1
ATOM 1402 C CA . ARG A 1 180 ? 15.830 9.821 -8.104 1.00 88.56 180 ARG A CA 1
ATOM 1403 C C . ARG A 1 180 ? 17.002 8.994 -8.652 1.00 88.56 180 ARG A C 1
ATOM 1405 O O . ARG A 1 180 ? 16.839 7.815 -8.934 1.00 88.56 180 ARG A O 1
ATOM 1412 N N . SER A 1 181 ? 18.177 9.612 -8.774 1.00 88.81 181 SER A N 1
ATOM 1413 C CA . SER A 1 181 ? 19.431 9.005 -9.245 1.00 88.81 181 SER A CA 1
ATOM 1414 C C . SER A 1 181 ? 20.018 7.961 -8.284 1.00 88.81 181 SER A C 1
ATOM 1416 O O . SER A 1 181 ? 20.869 7.168 -8.684 1.00 88.81 181 SER A O 1
ATOM 1418 N N . GLU A 1 182 ? 19.585 7.952 -7.021 1.00 86.81 182 GLU A N 1
ATOM 1419 C CA . GLU A 1 182 ? 20.085 7.055 -5.976 1.00 86.81 182 GLU A CA 1
ATOM 1420 C C . GLU A 1 182 ? 19.209 5.813 -5.787 1.00 86.81 182 GLU A C 1
ATOM 1422 O O . GLU A 1 182 ? 19.621 4.891 -5.080 1.00 86.81 182 GLU A O 1
ATOM 1427 N N . VAL A 1 183 ? 18.029 5.775 -6.415 1.00 89.38 183 VAL A N 1
ATOM 1428 C CA . VAL A 1 183 ? 17.018 4.727 -6.250 1.00 89.38 183 VAL A CA 1
ATOM 1429 C C . VAL A 1 183 ? 16.831 3.954 -7.551 1.00 89.38 183 VAL A C 1
ATOM 1431 O O . VAL A 1 183 ? 16.723 4.529 -8.627 1.00 89.38 183 VAL A O 1
ATOM 1434 N N . ALA A 1 184 ? 16.724 2.632 -7.438 1.00 90.19 184 ALA A N 1
ATOM 1435 C CA . ALA A 1 184 ? 16.351 1.757 -8.540 1.00 90.19 184 ALA A CA 1
ATOM 1436 C C . ALA A 1 184 ? 15.406 0.659 -8.041 1.00 90.19 184 ALA A C 1
ATOM 1438 O O . ALA A 1 184 ? 15.584 0.142 -6.936 1.00 90.19 184 ALA A O 1
ATOM 1439 N N . ILE A 1 185 ? 14.417 0.290 -8.857 1.00 90.38 185 ILE A N 1
ATOM 1440 C CA . ILE A 1 185 ? 13.444 -0.762 -8.541 1.00 90.38 185 ILE A CA 1
ATOM 1441 C C . ILE A 1 185 ? 13.771 -1.975 -9.394 1.00 90.38 185 ILE A C 1
ATOM 1443 O O . ILE A 1 185 ? 13.564 -1.983 -10.600 1.00 90.38 185 ILE A O 1
ATOM 1447 N N . MET A 1 186 ? 14.304 -3.013 -8.758 1.00 89.62 186 MET A N 1
ATOM 1448 C CA . MET A 1 186 ? 14.743 -4.216 -9.458 1.00 89.62 186 MET A CA 1
ATOM 1449 C C . MET A 1 186 ? 14.663 -5.447 -8.555 1.00 89.62 186 MET A C 1
ATOM 1451 O O . MET A 1 186 ? 14.745 -5.326 -7.335 1.00 89.62 186 MET A O 1
ATOM 1455 N N . ASN A 1 187 ? 14.568 -6.631 -9.161 1.00 91.81 187 ASN A N 1
ATOM 1456 C CA . ASN A 1 187 ? 14.685 -7.947 -8.520 1.00 91.81 187 ASN A CA 1
ATOM 1457 C C . ASN A 1 187 ? 13.897 -8.110 -7.195 1.00 91.81 187 ASN A C 1
ATOM 1459 O O . ASN A 1 187 ? 12.821 -7.556 -6.996 1.00 91.81 187 ASN A O 1
ATOM 1463 N N . SER A 1 188 ? 14.428 -8.943 -6.294 1.00 90.94 188 SER A N 1
ATOM 1464 C CA . SER A 1 188 ? 13.936 -9.156 -4.933 1.00 90.94 188 SER A CA 1
ATOM 1465 C C . SER A 1 188 ? 14.939 -8.634 -3.905 1.00 90.94 188 SER A C 1
ATOM 1467 O O . SER A 1 188 ? 16.118 -8.449 -4.214 1.00 90.94 188 SER A O 1
ATOM 1469 N N . LEU A 1 189 ? 14.484 -8.446 -2.660 1.00 88.19 189 LEU A N 1
ATOM 1470 C CA . LEU A 1 189 ? 15.298 -7.896 -1.569 1.00 88.19 189 LEU A CA 1
ATOM 1471 C C . LEU A 1 189 ? 16.633 -8.632 -1.398 1.00 88.19 189 LEU A C 1
ATOM 1473 O O . LEU A 1 189 ? 17.686 -8.004 -1.337 1.00 88.19 189 LEU A O 1
ATOM 1477 N N . THR A 1 190 ? 16.594 -9.964 -1.356 1.00 89.19 190 THR A N 1
ATOM 1478 C CA . THR A 1 190 ? 17.794 -10.783 -1.156 1.00 89.19 190 THR A CA 1
ATOM 1479 C C . THR A 1 190 ? 18.762 -10.660 -2.331 1.00 89.19 190 THR A C 1
ATOM 1481 O O . THR A 1 190 ? 19.964 -10.525 -2.117 1.00 89.19 190 THR A O 1
ATOM 1484 N N . VAL A 1 191 ? 18.255 -10.643 -3.570 1.00 91.81 191 VAL A N 1
ATOM 1485 C CA . VAL A 1 191 ? 19.093 -10.466 -4.768 1.00 91.81 191 VAL A CA 1
ATOM 1486 C C . VAL A 1 191 ? 19.785 -9.105 -4.741 1.00 91.81 191 VAL A C 1
ATOM 1488 O O . VAL A 1 191 ? 21.000 -9.034 -4.922 1.00 91.81 191 VAL A O 1
ATOM 1491 N N . ASN A 1 192 ? 19.046 -8.039 -4.440 1.00 89.25 192 ASN A N 1
ATOM 1492 C CA . ASN A 1 192 ? 19.607 -6.691 -4.382 1.00 89.25 192 ASN A CA 1
ATOM 1493 C C . ASN A 1 192 ? 20.636 -6.538 -3.266 1.00 89.25 192 ASN A C 1
ATOM 1495 O O . ASN A 1 192 ? 21.672 -5.910 -3.475 1.00 89.25 192 ASN A O 1
ATOM 1499 N N . LEU A 1 193 ? 20.417 -7.175 -2.114 1.00 89.00 193 LEU A N 1
ATOM 1500 C CA . LEU A 1 193 ? 21.412 -7.198 -1.047 1.00 89.00 193 LEU A CA 1
ATOM 1501 C C . LEU A 1 193 ? 22.705 -7.896 -1.492 1.00 89.00 193 LEU A C 1
ATOM 1503 O O . LEU A 1 193 ? 23.794 -7.380 -1.248 1.00 89.00 193 LEU A O 1
ATOM 1507 N N . HIS A 1 194 ? 22.608 -9.031 -2.189 1.00 89.50 194 HIS A N 1
ATOM 1508 C CA . HIS A 1 194 ? 23.790 -9.701 -2.736 1.00 89.50 194 HIS A CA 1
ATOM 1509 C C . HIS A 1 194 ? 24.527 -8.845 -3.768 1.00 89.50 194 HIS A C 1
ATOM 1511 O O . HIS A 1 194 ? 25.758 -8.822 -3.752 1.00 89.50 194 HIS A O 1
ATOM 1517 N N . ILE A 1 195 ? 23.805 -8.123 -4.631 1.00 89.56 195 ILE A N 1
ATOM 1518 C CA . ILE A 1 195 ? 24.408 -7.190 -5.592 1.00 89.56 195 ILE A CA 1
ATOM 1519 C C . ILE A 1 195 ? 25.181 -6.097 -4.848 1.00 89.56 195 ILE A C 1
ATOM 1521 O O . ILE A 1 195 ? 26.358 -5.909 -5.143 1.00 89.56 195 ILE A O 1
ATOM 1525 N N . LEU A 1 196 ? 24.573 -5.454 -3.844 1.00 86.69 196 LEU A N 1
ATOM 1526 C CA . LEU A 1 196 ? 25.207 -4.393 -3.046 1.00 86.69 196 LEU A CA 1
ATOM 1527 C C . LEU A 1 196 ? 26.450 -4.861 -2.280 1.00 86.69 196 LEU A C 1
ATOM 1529 O O . LEU A 1 196 ? 27.425 -4.113 -2.151 1.00 86.69 196 LEU A O 1
ATOM 1533 N N . LEU A 1 197 ? 26.411 -6.082 -1.739 1.00 87.00 197 LEU A N 1
ATOM 1534 C CA . LEU A 1 197 ? 27.542 -6.675 -1.024 1.00 87.00 197 LEU A CA 1
ATOM 1535 C C . LEU A 1 197 ? 28.667 -7.059 -1.992 1.00 87.00 197 LEU A C 1
ATOM 1537 O O . LEU A 1 197 ? 29.840 -6.845 -1.687 1.00 87.00 197 LEU A O 1
ATOM 1541 N N . ARG A 1 198 ? 28.323 -7.583 -3.176 1.00 86.38 198 ARG A N 1
ATOM 1542 C CA . ARG A 1 198 ? 29.297 -7.965 -4.208 1.00 86.38 198 ARG A CA 1
ATOM 1543 C C . ARG A 1 198 ? 29.928 -6.760 -4.898 1.00 86.38 198 ARG A C 1
ATOM 1545 O O . ARG A 1 198 ? 31.113 -6.814 -5.212 1.00 86.38 198 ARG A O 1
ATOM 1552 N N . SER A 1 199 ? 29.174 -5.687 -5.132 1.00 80.81 199 SER A N 1
ATOM 1553 C CA . SER A 1 199 ? 29.683 -4.462 -5.762 1.00 80.81 199 SER A CA 1
ATOM 1554 C C . SER A 1 199 ? 30.709 -3.728 -4.896 1.00 80.81 199 SER A C 1
ATOM 1556 O O . SER A 1 199 ? 31.286 -2.741 -5.344 1.00 80.81 199 SER A O 1
ATOM 1558 N N . GLY A 1 200 ? 30.967 -4.204 -3.669 1.00 64.19 200 GLY A N 1
ATOM 1559 C CA . GLY A 1 200 ? 31.976 -3.633 -2.790 1.00 64.19 200 GLY A CA 1
ATOM 1560 C C . GLY A 1 200 ? 31.639 -2.196 -2.423 1.00 64.19 200 GLY A C 1
ATOM 1561 O O . GLY A 1 200 ? 32.543 -1.363 -2.366 1.00 64.19 200 GLY A O 1
ATOM 1562 N N . THR A 1 201 ? 30.346 -1.904 -2.220 1.00 59.75 201 THR A N 1
ATOM 1563 C CA . THR A 1 201 ? 29.840 -0.578 -1.854 1.00 59.75 201 THR A CA 1
ATOM 1564 C C . THR A 1 201 ? 30.498 -0.145 -0.543 1.00 59.75 201 THR A C 1
ATOM 1566 O O . THR A 1 201 ? 30.029 -0.446 0.554 1.00 59.75 201 THR A O 1
ATOM 1569 N N . LYS A 1 202 ? 31.654 0.519 -0.641 1.00 48.62 202 LYS A N 1
ATOM 1570 C CA . LYS A 1 202 ? 32.314 1.157 0.492 1.00 48.62 202 LYS A CA 1
ATOM 1571 C C . LYS A 1 202 ? 31.410 2.311 0.888 1.00 48.62 202 LYS A C 1
ATOM 1573 O O . LYS A 1 202 ? 31.304 3.281 0.143 1.00 48.62 202 LYS A O 1
ATOM 1578 N N . PHE A 1 203 ? 30.760 2.205 2.044 1.00 50.34 203 PHE A N 1
ATOM 1579 C CA . PHE A 1 203 ? 30.083 3.337 2.665 1.00 50.34 203 PHE A CA 1
ATOM 1580 C C . PHE A 1 203 ? 31.133 4.428 2.911 1.00 50.34 203 PHE A C 1
ATOM 1582 O O . PHE A 1 203 ? 31.890 4.383 3.881 1.00 50.34 203 PHE A O 1
ATOM 1589 N N . SER A 1 204 ? 31.251 5.363 1.968 1.00 41.19 204 SER A N 1
ATOM 1590 C CA . SER A 1 204 ? 32.141 6.507 2.095 1.00 41.19 204 SER A CA 1
ATOM 1591 C C . SER A 1 204 ? 31.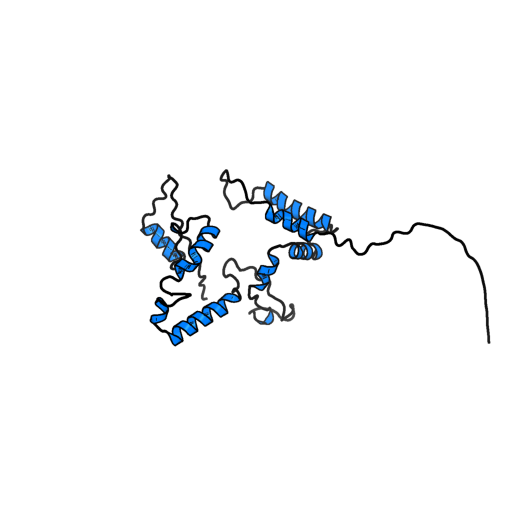652 7.344 3.270 1.00 41.19 204 SER A C 1
ATOM 1593 O O . SER A 1 204 ? 30.485 7.723 3.320 1.00 41.19 204 SER A O 1
ATOM 1595 N N . ARG A 1 205 ? 32.551 7.663 4.208 1.00 47.34 205 ARG A N 1
ATOM 1596 C CA . ARG A 1 205 ? 32.272 8.578 5.330 1.00 47.34 205 ARG A CA 1
ATOM 1597 C C . ARG A 1 205 ? 31.930 10.005 4.866 1.00 47.34 205 ARG A C 1
ATOM 1599 O O . ARG A 1 205 ? 31.513 10.811 5.687 1.00 47.34 205 ARG A O 1
ATOM 1606 N N . ASN A 1 206 ? 32.057 10.294 3.567 1.00 41.69 206 ASN A N 1
ATOM 1607 C CA . ASN A 1 206 ? 31.790 11.591 2.953 1.00 41.69 206 ASN A CA 1
ATOM 1608 C C . ASN A 1 206 ? 30.492 11.561 2.121 1.00 41.69 206 ASN A C 1
ATOM 1610 O O . ASN A 1 206 ? 30.533 11.559 0.892 1.00 41.69 206 ASN A O 1
ATOM 1614 N N . GLY A 1 207 ? 29.345 11.511 2.802 1.00 45.88 207 GLY A N 1
ATOM 1615 C CA . GLY A 1 207 ? 28.073 12.137 2.399 1.00 45.88 207 GLY A CA 1
ATOM 1616 C C . GLY A 1 207 ? 27.314 11.676 1.144 1.00 45.88 207 GLY A C 1
ATOM 1617 O O . GLY A 1 207 ? 26.155 12.050 1.018 1.00 45.88 207 GLY A O 1
ATOM 1618 N N . LYS A 1 208 ? 27.885 10.887 0.226 1.00 45.69 208 LYS A N 1
ATOM 1619 C CA . LYS A 1 208 ? 27.155 10.377 -0.953 1.00 45.69 208 LYS A CA 1
ATOM 1620 C C . LYS A 1 208 ? 26.660 8.959 -0.687 1.00 45.69 208 LYS A C 1
ATOM 1622 O O . LYS A 1 208 ? 27.455 8.019 -0.656 1.00 45.69 208 LYS A O 1
ATOM 1627 N N . HIS A 1 209 ? 25.358 8.818 -0.454 1.00 53.53 209 HIS A N 1
ATOM 1628 C CA . HIS A 1 209 ? 24.725 7.553 -0.101 1.00 53.53 209 HIS A CA 1
ATOM 1629 C C . HIS A 1 209 ? 23.852 7.060 -1.253 1.00 53.53 209 HIS A C 1
ATOM 1631 O O . HIS A 1 209 ? 22.678 7.388 -1.315 1.00 53.53 209 HIS A O 1
ATOM 1637 N N . SER A 1 210 ? 24.376 6.179 -2.105 1.00 45.78 210 SER A N 1
ATOM 1638 C CA . SER A 1 210 ? 23.518 5.411 -3.013 1.00 45.78 210 SER A CA 1
ATOM 1639 C C . SER A 1 210 ? 22.615 4.491 -2.181 1.00 45.78 210 SER A C 1
ATOM 1641 O O . SER A 1 210 ? 23.096 3.549 -1.543 1.00 45.78 210 SER A O 1
ATOM 1643 N N . ARG A 1 211 ? 21.314 4.792 -2.123 1.00 53.53 211 ARG A N 1
ATOM 1644 C CA . ARG A 1 211 ? 20.319 4.051 -1.337 1.00 53.53 211 ARG A CA 1
ATOM 1645 C C . ARG A 1 211 ? 19.476 3.196 -2.273 1.00 53.53 211 ARG A C 1
ATOM 1647 O O . ARG A 1 211 ? 18.454 3.630 -2.779 1.00 53.53 211 ARG A O 1
ATOM 1654 N N . LEU A 1 212 ? 19.877 1.943 -2.465 1.00 49.97 212 LEU A N 1
ATOM 1655 C CA . LEU A 1 212 ? 19.065 0.984 -3.210 1.00 49.97 212 LEU A CA 1
ATOM 1656 C C . LEU A 1 212 ? 17.915 0.481 -2.323 1.00 49.97 212 LEU A C 1
ATOM 1658 O O . LEU A 1 212 ? 18.145 -0.240 -1.350 1.00 49.97 212 LEU A O 1
ATOM 1662 N N . ILE A 1 213 ? 16.675 0.837 -2.660 1.00 52.84 213 ILE A N 1
ATOM 1663 C CA . ILE A 1 213 ? 15.477 0.322 -1.985 1.00 52.84 213 ILE A CA 1
ATOM 1664 C C . ILE A 1 213 ? 14.864 -0.795 -2.804 1.00 52.84 213 ILE A C 1
ATOM 1666 O O . ILE A 1 213 ? 14.715 -0.702 -4.014 1.00 52.84 213 ILE A O 1
ATOM 1670 N N . THR A 1 214 ? 14.483 -1.865 -2.113 1.00 45.78 214 THR A N 1
ATOM 1671 C CA . THR A 1 214 ? 13.801 -3.002 -2.724 1.00 45.78 214 THR A CA 1
ATOM 1672 C C . THR A 1 214 ? 12.464 -3.225 -2.044 1.00 45.78 214 THR A C 1
ATOM 1674 O O . THR A 1 214 ? 12.410 -3.312 -0.817 1.00 45.78 214 THR A O 1
ATOM 1677 N N . MET A 1 215 ? 11.390 -3.372 -2.822 1.00 41.53 215 MET A N 1
ATOM 1678 C CA . MET A 1 215 ? 10.112 -3.849 -2.294 1.00 41.53 215 MET A CA 1
ATOM 1679 C C . MET A 1 215 ? 10.150 -5.375 -2.139 1.00 41.53 215 MET A C 1
ATOM 1681 O O . MET A 1 215 ? 10.618 -6.110 -3.010 1.00 41.53 215 MET A O 1
ATOM 1685 N N . ARG A 1 216 ? 9.690 -5.871 -0.988 1.00 40.56 216 ARG A N 1
ATOM 1686 C CA . ARG A 1 216 ? 9.675 -7.300 -0.658 1.00 40.56 216 ARG A CA 1
ATOM 1687 C C . ARG A 1 216 ? 8.458 -7.975 -1.296 1.00 40.56 216 ARG A C 1
ATOM 1689 O O . ARG A 1 216 ? 7.331 -7.662 -0.938 1.00 40.56 216 ARG A O 1
ATOM 1696 N N . SER A 1 217 ? 8.682 -8.976 -2.147 1.00 35.00 217 SER A N 1
ATOM 1697 C CA . SER A 1 217 ? 7.676 -10.004 -2.442 1.00 35.00 217 SER A CA 1
ATOM 1698 C C . SER A 1 217 ? 7.801 -11.108 -1.387 1.00 35.00 217 SER A C 1
ATOM 1700 O O . SER A 1 217 ? 8.835 -11.773 -1.290 1.00 35.00 217 SER A O 1
ATOM 1702 N N . SER A 1 218 ? 6.792 -11.256 -0.527 1.00 38.16 218 SER A N 1
ATOM 1703 C CA . SER A 1 218 ? 6.749 -12.321 0.478 1.00 38.16 218 SER A CA 1
ATOM 1704 C C . SER A 1 218 ? 6.307 -13.625 -0.193 1.00 38.16 218 SER A C 1
ATOM 1706 O O . SER A 1 218 ? 5.130 -13.803 -0.487 1.00 38.16 218 SER A O 1
ATOM 1708 N N . ARG A 1 219 ? 7.245 -14.546 -0.453 1.00 37.69 219 ARG A N 1
ATOM 1709 C CA . ARG A 1 219 ? 6.918 -15.957 -0.706 1.00 37.69 219 ARG A CA 1
ATOM 1710 C C . ARG A 1 219 ? 7.170 -16.757 0.570 1.00 37.69 219 ARG A C 1
ATOM 1712 O O . ARG A 1 219 ? 8.316 -16.950 0.966 1.00 37.69 219 ARG A O 1
ATOM 1719 N N . ARG A 1 220 ? 6.097 -17.255 1.179 1.00 34.12 220 ARG A N 1
ATOM 1720 C CA . ARG A 1 220 ? 6.099 -18.526 1.912 1.00 34.12 220 ARG A CA 1
ATOM 1721 C C . ARG A 1 220 ? 4.956 -19.354 1.336 1.00 34.12 220 ARG A C 1
ATOM 1723 O O . ARG A 1 220 ? 3.809 -19.145 1.703 1.00 34.12 220 ARG A O 1
ATOM 1730 N N . PHE A 1 221 ? 5.283 -20.222 0.383 1.00 34.84 221 PHE A N 1
ATOM 1731 C CA . PHE A 1 221 ? 4.456 -21.391 0.112 1.00 34.84 221 PHE A CA 1
ATOM 1732 C C . PHE A 1 221 ? 4.827 -22.413 1.186 1.00 34.84 221 PHE A C 1
ATOM 1734 O O . PHE A 1 221 ? 6.007 -22.746 1.323 1.00 34.84 221 PHE A O 1
ATOM 1741 N N . GLY A 1 222 ? 3.844 -22.765 2.014 1.00 33.72 222 GLY A N 1
ATOM 1742 C CA . GLY A 1 222 ? 3.864 -23.992 2.806 1.00 33.72 222 GLY A CA 1
ATOM 1743 C C . GLY A 1 222 ? 3.385 -25.157 1.959 1.00 33.72 222 GLY A C 1
ATOM 1744 O O . GLY A 1 222 ? 2.669 -24.885 0.967 1.00 33.72 222 GLY A O 1
#

Foldseek 3Di:
DDDDDDDDDDDDDDDDDDDDDPPPPPPVQVVLVVVVVPDDDDDDDDDPDPDPPPVVVVVVVVVLCVLCVVVVHPDSPDPVSVVSVCSNDPCVVVVVQFDFDFLLRDPPRDCVVDPRGDGDPDPCCVQPNTDGPCVVVVVVVVVVLCVVPPPNCCPDDDQRVVCNFVVCLVVVCVVVVHDSVLETEDDAPVVVVVVCVVVVPDPPPPDDDSDYDYDHDRDDDD

Radius of gyration: 29.53 Å; chains: 1; bounding box: 107×56×70 Å

InterPro domains:
  IPR010111 Kynureninase [PTHR14084] (63-202)
  IPR015421 Pyridoxal phosphate-dependent transferase, major domain [G3DSA:3.40.640.10] (132-199)
  IPR015422 Pyridoxal phosphate-dependent transferase, small domain [G3DSA:3.90.1150.10] (82-131)
  IPR015424 Pyridoxal phosphate-dependent transferase [SSF53383] (80-201)

Secondary structure (DSSP, 8-state):
---------------------TT----HHHHHHHHHTT----------TTS--HHHHHHHHHHHHHHHHHHT---TT-HHHHHHHHHH-TTGGGGGGB-PPBGGGSTT--TTSS-TTSBP----TTTSPPPBTHHHHHHHHHHHHHHHHGGGGGT-SSS-GGGTTGGGHHHHHHHHT--GGG----S-HHHHHHHHHHTT----SSS---------------

Sequence (222 aa):
MFAADSTAERIDSEGPSANADPDKKIDLSSRLTSFFSSHSEAAEKLDCPFKPPKSKRMEILCHLQRVAQEIGVSDLTSCELAEALDDADPLKYLRNEFFYPKMKTLPHVDLSLVNPDDDSIYMCGNSLGLMPKRTKLLMDEQFLKWANMGVFGHFHEPFAWAHSDESVLDGIAKLVGAERSEVAIMNSLTVNLHILLRSGTKFSRNGKHSRLITMRSSRRFG

pLDDT: mean 73.06, std 26.08, range [25.17, 97.62]